Protein AF-A0A939VAI3-F1 (afdb_monomer_lite)

Sequence (296 aa):
MVKAGSWGEDAAQLHRFWGWKRIKLEWGVPFSVLAGDCFLTEDRTYGTVKVEGSTNHPEWMCDDGEMSWNLKINKITAFNVGFGADELFRHAEAFEMFWHAEGMKSEYEGEVIWNGRKYLVRPEDCNGYADKNWGKNFTSPWVWLSSCNLTSELTGKRLTDSVFDIGGGRPKVGPVALPRKLLSAFWYEGKPYEFNFSKAWTRVHTEFDCRETEDQIVWHVEQRSNSGKMITDVTCQKKDMLLVNYESPDGARRHRRLWNGGNGVGTVQLYDRRGALVDRIHAENIGCEYGEYVDQ

Structure (mmCIF, N/CA/C/O backbone):
data_AF-A0A939VAI3-F1
#
_entry.id   AF-A0A939VAI3-F1
#
loop_
_atom_site.group_PDB
_atom_site.id
_atom_site.type_symbol
_atom_site.label_atom_id
_atom_site.label_alt_id
_atom_site.label_comp_id
_atom_site.label_asym_id
_atom_site.label_entity_id
_atom_site.label_seq_id
_atom_site.pdbx_PDB_ins_code
_atom_site.Cartn_x
_atom_site.Cartn_y
_atom_site.Cartn_z
_atom_site.occupancy
_atom_site.B_iso_or_equiv
_atom_site.auth_seq_id
_atom_site.auth_comp_id
_atom_site.auth_asym_id
_atom_site.auth_atom_id
_atom_site.pdbx_PDB_model_num
ATOM 1 N N . MET A 1 1 ? -9.015 -3.521 17.447 1.00 90.06 1 MET A N 1
ATOM 2 C CA . MET A 1 1 ? -9.428 -2.215 16.895 1.00 90.06 1 MET A CA 1
ATOM 3 C C . MET A 1 1 ? -9.800 -2.444 15.445 1.00 90.06 1 MET A C 1
ATOM 5 O O . MET A 1 1 ? -9.071 -3.172 14.785 1.00 90.06 1 MET A O 1
ATOM 9 N N . VAL A 1 2 ? -10.911 -1.883 14.974 1.00 94.75 2 VAL A N 1
ATOM 10 C CA . VAL A 1 2 ? -11.184 -1.767 13.532 1.00 94.75 2 VAL A CA 1
ATOM 11 C C . VAL A 1 2 ? -10.900 -0.328 13.154 1.00 94.75 2 VAL A C 1
ATOM 13 O O . VAL A 1 2 ? -11.372 0.585 13.834 1.00 94.75 2 VAL A O 1
ATOM 16 N N . LYS A 1 3 ? -10.096 -0.161 12.110 1.00 94.62 3 LYS A N 1
ATOM 17 C CA . LYS A 1 3 ? -9.701 1.122 11.551 1.00 94.62 3 LYS A CA 1
ATOM 18 C C . LYS A 1 3 ? -10.269 1.220 10.146 1.00 94.62 3 LYS A C 1
ATOM 20 O O . LYS A 1 3 ? -10.145 0.272 9.377 1.00 94.62 3 LYS A O 1
ATOM 25 N N . ALA A 1 4 ? -10.921 2.332 9.859 1.00 96.38 4 ALA A N 1
ATOM 26 C CA . ALA A 1 4 ? -11.589 2.600 8.595 1.00 96.38 4 ALA A CA 1
ATOM 27 C C . ALA A 1 4 ? -11.435 4.090 8.270 1.00 96.38 4 ALA A C 1
ATOM 29 O O . ALA A 1 4 ? -11.174 4.882 9.174 1.00 96.38 4 ALA A O 1
ATOM 30 N N . GLY A 1 5 ? -11.566 4.483 7.009 1.00 95.81 5 GLY A N 1
ATOM 31 C CA . GLY A 1 5 ? -11.356 5.873 6.627 1.00 95.81 5 GLY A CA 1
ATOM 32 C C . GLY A 1 5 ? -11.106 6.066 5.143 1.00 95.81 5 GLY A C 1
ATOM 33 O O . GLY A 1 5 ? -11.234 5.132 4.348 1.00 95.81 5 GLY A O 1
ATOM 34 N N . SER A 1 6 ? -10.715 7.286 4.801 1.00 95.50 6 SER A N 1
ATOM 35 C CA . SER A 1 6 ? -10.352 7.701 3.450 1.00 95.50 6 SER A CA 1
ATOM 36 C C . SER A 1 6 ? -9.072 8.537 3.456 1.00 95.50 6 SER A C 1
ATOM 38 O O . SER A 1 6 ? -8.708 9.154 4.458 1.00 95.50 6 SER A O 1
ATOM 40 N N . TRP A 1 7 ? -8.411 8.564 2.300 1.00 95.56 7 TRP A N 1
ATOM 41 C CA . TRP A 1 7 ? -7.424 9.578 1.930 1.00 95.56 7 TRP A CA 1
ATOM 42 C C . TRP A 1 7 ? -8.076 10.639 1.032 1.00 95.56 7 TRP A C 1
ATOM 44 O O . TRP A 1 7 ? -9.181 10.424 0.534 1.00 95.56 7 TRP A O 1
ATOM 54 N N . GLY A 1 8 ? -7.370 11.740 0.764 1.00 93.81 8 GLY A N 1
ATOM 55 C CA . GLY A 1 8 ? -7.875 12.871 -0.023 1.00 93.81 8 GLY A CA 1
ATOM 56 C C . GLY A 1 8 ? -8.160 14.117 0.818 1.00 93.81 8 GLY A C 1
ATOM 57 O O . GLY A 1 8 ? -7.877 14.155 2.010 1.00 93.81 8 GLY A O 1
ATOM 58 N N . GLU A 1 9 ? -8.729 15.148 0.194 1.00 91.50 9 GLU A N 1
ATOM 59 C CA . GLU A 1 9 ? -9.027 16.420 0.874 1.00 91.50 9 GLU A CA 1
ATOM 60 C C . GLU A 1 9 ? -10.109 16.284 1.966 1.00 91.50 9 GLU A C 1
ATOM 62 O O . GLU A 1 9 ? -10.160 17.094 2.888 1.00 91.50 9 GLU A O 1
ATOM 67 N N . ASP A 1 10 ? -10.955 15.250 1.884 1.00 90.44 10 ASP A N 1
ATOM 68 C CA . ASP A 1 10 ? -11.939 14.860 2.901 1.00 90.44 10 ASP A CA 1
ATOM 69 C C . ASP A 1 10 ? -11.486 13.642 3.727 1.00 90.44 10 ASP A C 1
ATOM 71 O O . ASP A 1 10 ? -12.317 12.895 4.251 1.00 90.44 10 ASP A O 1
ATOM 75 N N . ALA A 1 11 ? -10.170 13.422 3.816 1.00 94.31 11 ALA A N 1
ATOM 76 C CA . ALA A 1 11 ? -9.583 12.337 4.585 1.00 94.31 11 ALA A CA 1
ATOM 77 C C . ALA A 1 11 ? -10.025 12.364 6.051 1.00 94.31 11 ALA A C 1
ATOM 79 O O . ALA A 1 11 ? -10.043 13.408 6.703 1.00 94.31 11 ALA A O 1
ATOM 80 N N . ALA A 1 12 ? -10.303 11.180 6.585 1.00 95.88 12 ALA A N 1
ATOM 81 C CA . ALA A 1 12 ? -10.518 10.980 8.007 1.00 95.88 12 ALA A CA 1
ATOM 82 C C . ALA A 1 12 ? -10.135 9.558 8.406 1.00 95.88 12 ALA A C 1
ATOM 84 O O . ALA A 1 12 ? -10.290 8.600 7.645 1.00 95.88 12 ALA A O 1
ATOM 85 N N . GLN A 1 13 ? -9.654 9.429 9.635 1.00 96.31 13 GLN A N 1
ATOM 86 C CA . GLN A 1 13 ? -9.309 8.170 10.265 1.00 96.31 13 GLN A CA 1
ATOM 87 C C . GLN A 1 13 ? -10.317 7.847 11.367 1.00 96.31 13 GLN A C 1
ATOM 89 O O . GLN A 1 13 ? -10.370 8.524 12.387 1.00 96.31 13 GLN A O 1
ATOM 94 N N . LEU A 1 14 ? -11.060 6.755 11.222 1.00 97.31 14 LEU A N 1
ATOM 95 C CA . LEU A 1 14 ? -12.062 6.316 12.189 1.00 97.31 14 LEU A CA 1
ATOM 96 C C . LEU A 1 14 ? -11.597 5.047 12.911 1.00 97.31 14 LEU A C 1
ATOM 98 O O . LEU A 1 14 ? -11.142 4.092 12.273 1.00 97.31 14 LEU A O 1
ATOM 102 N N . HIS A 1 15 ? -11.772 4.987 14.232 1.00 95.81 15 HIS A N 1
ATOM 103 C CA . HIS A 1 15 ? -11.546 3.774 15.020 1.00 95.81 15 HIS A CA 1
ATOM 104 C C . HIS A 1 15 ? -12.789 3.352 15.779 1.00 95.81 15 HIS A C 1
ATOM 106 O O . HIS A 1 15 ? -13.513 4.150 16.371 1.00 95.81 15 HIS A O 1
ATOM 112 N N . ARG A 1 16 ? -12.953 2.035 15.867 1.00 94.31 16 ARG A N 1
ATOM 113 C CA . ARG A 1 16 ? -13.854 1.401 16.821 1.00 94.31 16 ARG A CA 1
ATOM 114 C C . ARG A 1 16 ? -13.084 0.358 17.620 1.00 94.31 16 ARG A C 1
ATOM 116 O O . ARG A 1 16 ? -12.314 -0.448 17.082 1.00 94.31 16 ARG A O 1
ATOM 123 N N . PHE A 1 17 ? -13.257 0.400 18.934 1.00 92.12 17 PHE A N 1
ATOM 124 C CA . PHE A 1 17 ? -12.530 -0.448 19.871 1.00 92.12 17 PHE A CA 1
ATOM 125 C C . PHE A 1 17 ? -13.449 -1.526 20.445 1.00 92.12 17 PHE A C 1
ATOM 127 O O . PHE A 1 17 ? -14.592 -1.272 20.822 1.00 92.12 17 PHE A O 1
ATOM 134 N N . TRP A 1 18 ? -12.923 -2.744 20.548 1.00 93.00 18 TRP A N 1
ATOM 135 C CA . TRP A 1 18 ? -13.573 -3.860 21.224 1.00 93.00 18 TRP A CA 1
ATOM 136 C C . TRP A 1 18 ? -12.565 -4.506 22.159 1.00 93.00 18 TRP A C 1
ATOM 138 O O . TRP A 1 18 ? -11.424 -4.755 21.772 1.00 93.00 18 TRP A O 1
ATOM 148 N N . GLY A 1 19 ? -13.002 -4.810 23.380 1.00 92.62 19 GLY A N 1
ATOM 149 C CA . GLY A 1 19 ? -12.223 -5.655 24.275 1.00 92.62 19 GLY A CA 1
ATOM 150 C C . GLY A 1 19 ? -12.086 -7.064 23.699 1.00 92.62 19 GLY A C 1
ATOM 151 O O . GLY A 1 19 ? -13.033 -7.583 23.107 1.00 92.62 19 GLY A O 1
ATOM 152 N N . TRP A 1 20 ? -10.936 -7.701 23.925 1.00 91.50 20 TRP A N 1
ATOM 153 C CA . TRP A 1 20 ? -10.581 -9.007 23.353 1.00 91.50 20 TRP A CA 1
ATOM 154 C C . TRP A 1 20 ? -11.662 -10.085 23.524 1.00 91.50 20 TRP A C 1
ATOM 156 O O . TRP A 1 20 ? -11.972 -10.809 22.587 1.00 91.50 20 TRP A O 1
ATOM 166 N N . LYS A 1 21 ? -12.333 -10.124 24.684 1.00 93.69 21 LYS A N 1
ATOM 167 C CA . LYS A 1 21 ? -13.422 -11.081 24.974 1.00 93.69 21 LYS A CA 1
ATOM 168 C C . LYS A 1 21 ? -14.652 -10.946 24.059 1.00 93.69 21 LYS A C 1
ATOM 170 O O . LYS A 1 21 ? -15.523 -11.808 24.097 1.00 93.69 21 LYS A O 1
ATOM 175 N N . ARG A 1 22 ? -14.767 -9.856 23.291 1.00 94.25 22 ARG A N 1
ATOM 176 C CA . ARG A 1 22 ? -15.863 -9.593 22.340 1.00 94.25 22 ARG A CA 1
ATOM 177 C C . ARG A 1 22 ? -15.478 -9.895 20.889 1.00 94.25 22 ARG A C 1
ATOM 179 O O . ARG A 1 22 ? -16.315 -9.709 20.009 1.00 94.25 22 ARG A O 1
ATOM 186 N N . ILE A 1 23 ? -14.238 -10.309 20.646 1.00 95.69 23 ILE A N 1
ATOM 187 C CA . ILE A 1 23 ? -13.721 -10.633 19.318 1.00 95.69 23 ILE A CA 1
ATOM 188 C C . ILE A 1 23 ? -13.795 -12.150 19.141 1.00 95.69 23 ILE A C 1
ATOM 190 O O . ILE A 1 23 ? -13.394 -12.899 20.032 1.00 95.69 23 ILE A O 1
ATOM 194 N N . LYS A 1 24 ? -14.317 -12.605 18.001 1.00 95.88 24 LYS A N 1
ATOM 195 C CA . LYS A 1 24 ? -14.244 -14.011 17.587 1.00 95.88 24 LYS A CA 1
ATOM 196 C C . LYS A 1 24 ? -13.161 -14.144 16.528 1.00 95.88 24 LYS A C 1
ATOM 198 O O . LYS A 1 24 ? -13.128 -13.344 15.595 1.00 95.88 24 LYS A O 1
ATOM 203 N N . LEU A 1 25 ? -12.288 -15.127 16.699 1.00 94.75 25 LEU A N 1
ATOM 204 C CA . LEU A 1 25 ? -11.181 -15.410 15.795 1.00 94.75 25 LEU A CA 1
ATOM 205 C C . LEU A 1 25 ? -11.211 -16.881 15.421 1.00 94.75 25 LEU A C 1
ATOM 207 O O . LEU A 1 25 ? -11.146 -17.736 16.303 1.00 94.75 25 LEU A O 1
ATOM 211 N N . GLU A 1 26 ? -11.256 -17.143 14.123 1.00 93.56 26 GLU A N 1
ATOM 212 C CA . GLU A 1 26 ? -11.023 -18.463 13.555 1.00 93.56 26 GLU A CA 1
ATOM 213 C C . GLU A 1 26 ? -9.616 -18.462 12.959 1.00 93.56 26 GLU A C 1
ATOM 215 O O . GLU A 1 26 ? -9.351 -17.815 11.947 1.00 93.56 26 GLU A O 1
ATOM 220 N N . TRP A 1 27 ? -8.697 -19.164 13.620 1.00 85.56 27 TRP A N 1
ATOM 221 C CA . TRP A 1 27 ? -7.274 -19.209 13.259 1.00 85.56 27 TRP A CA 1
ATOM 222 C C . TRP A 1 27 ? -6.960 -20.128 12.071 1.00 85.56 27 TRP A C 1
ATOM 224 O O . TRP A 1 27 ? -5.806 -20.221 11.660 1.00 85.56 27 TRP A O 1
ATOM 234 N N . GLY A 1 28 ? -7.962 -20.859 11.576 1.00 85.94 28 GLY A N 1
ATOM 235 C CA . GLY A 1 28 ? -7.809 -21.815 10.485 1.00 85.94 28 GLY A CA 1
ATOM 236 C C . GLY A 1 28 ? -7.572 -21.152 9.130 1.00 85.94 28 GLY A C 1
ATOM 237 O O . GLY A 1 28 ? -7.378 -19.946 9.023 1.00 85.94 28 GLY A O 1
ATOM 238 N N . VAL A 1 29 ? -7.603 -21.973 8.081 1.00 82.06 29 VAL A N 1
ATOM 239 C CA . VAL A 1 29 ? -7.641 -21.508 6.692 1.00 82.06 29 VAL A CA 1
ATOM 240 C C . VAL A 1 29 ? -9.019 -21.874 6.128 1.00 82.06 29 VAL A C 1
ATOM 242 O O . VAL A 1 29 ? -9.330 -23.067 6.070 1.00 82.06 29 VAL A O 1
ATOM 245 N N . PRO A 1 30 ? -9.852 -20.895 5.735 1.00 86.06 30 PRO A N 1
ATOM 246 C CA . PRO A 1 30 ? -9.588 -19.453 5.761 1.00 86.06 30 PRO A CA 1
ATOM 247 C C . PRO A 1 30 ? -9.574 -18.873 7.185 1.00 86.06 30 PRO A C 1
ATOM 249 O O . PRO A 1 30 ? -10.330 -19.319 8.052 1.00 86.06 30 PRO A O 1
ATOM 252 N N . PHE A 1 31 ? -8.725 -17.865 7.410 1.00 91.19 31 PHE A N 1
ATOM 253 C CA . PHE A 1 31 ? -8.749 -17.089 8.649 1.00 91.19 31 PHE A CA 1
ATOM 254 C C . PHE A 1 31 ? -9.999 -16.216 8.656 1.00 91.19 31 PHE A C 1
ATOM 256 O O . PHE A 1 31 ? -10.388 -15.684 7.616 1.00 91.19 31 PHE A O 1
ATOM 263 N N . SER A 1 32 ? -10.601 -16.012 9.827 1.00 95.25 32 SER A N 1
ATOM 264 C CA . SER A 1 32 ? -11.599 -14.956 9.970 1.00 95.25 32 SER A CA 1
ATOM 265 C C . SER A 1 32 ? -11.561 -14.270 11.329 1.00 95.25 32 SER A C 1
ATOM 267 O O . SER A 1 32 ? -11.209 -14.857 12.355 1.00 95.25 32 SER A O 1
ATOM 269 N N . VAL A 1 33 ? -11.959 -13.001 11.327 1.00 96.12 33 VAL A N 1
ATOM 270 C CA . VAL A 1 33 ? -12.132 -12.175 12.517 1.00 96.12 33 VAL A CA 1
ATOM 271 C C . VAL A 1 33 ? -13.490 -11.496 12.486 1.00 96.12 33 VAL A C 1
ATOM 273 O O . VAL A 1 33 ? -13.891 -10.913 11.482 1.00 96.12 33 VAL A O 1
ATOM 276 N N . LEU A 1 34 ? -14.189 -11.544 13.618 1.00 97.19 34 LEU A N 1
ATOM 277 C CA . LEU A 1 34 ? -15.418 -10.798 13.858 1.00 97.19 34 LEU A CA 1
ATOM 278 C C . LEU A 1 34 ? -15.254 -9.939 15.113 1.00 97.19 34 LEU A C 1
ATOM 280 O O . LEU A 1 34 ? -15.114 -10.458 16.224 1.00 97.19 34 LEU A O 1
ATOM 284 N N . ALA A 1 35 ? -15.322 -8.623 14.944 1.00 96.75 35 ALA A N 1
ATOM 285 C CA . ALA A 1 35 ? -15.350 -7.639 16.016 1.00 96.75 35 ALA A CA 1
ATOM 286 C C . ALA A 1 35 ? -16.698 -6.906 15.984 1.00 96.75 35 ALA A C 1
ATOM 288 O O . ALA A 1 35 ? -16.897 -5.962 15.224 1.00 96.75 35 ALA A O 1
ATOM 289 N N . GLY A 1 36 ? -17.653 -7.365 16.799 1.00 94.25 36 GLY A N 1
ATOM 290 C CA . GLY A 1 36 ? -19.027 -6.861 16.749 1.00 94.25 36 GLY A CA 1
ATOM 291 C C . GLY A 1 36 ? -19.712 -7.201 15.423 1.00 94.25 36 GLY A C 1
ATOM 292 O O . GLY A 1 36 ? -19.997 -8.364 15.161 1.00 94.25 36 GLY A O 1
ATOM 293 N N . ASP A 1 37 ? -19.989 -6.174 14.629 1.00 94.88 37 ASP A N 1
ATOM 294 C CA . ASP A 1 37 ? -20.589 -6.221 13.288 1.00 94.88 37 ASP A CA 1
ATOM 295 C C . ASP A 1 37 ? -19.548 -6.100 12.158 1.00 94.88 37 ASP A C 1
ATOM 297 O O . ASP A 1 37 ? -19.909 -6.175 10.986 1.00 94.88 37 ASP A O 1
ATOM 301 N N . CYS A 1 38 ? -18.267 -5.930 12.495 1.00 98.12 38 CYS A N 1
ATOM 302 C CA . CYS A 1 38 ? -17.175 -5.849 11.534 1.00 98.12 38 CYS A CA 1
ATOM 303 C C . CYS A 1 38 ? -16.533 -7.225 11.354 1.00 98.12 38 CYS A C 1
ATOM 305 O O . CYS A 1 38 ? -16.066 -7.827 12.324 1.00 98.12 38 CYS A O 1
ATOM 307 N N . PHE A 1 39 ? -16.495 -7.709 10.119 1.00 98.00 39 PHE A N 1
ATOM 308 C CA . PHE A 1 39 ? -16.012 -9.026 9.734 1.00 98.00 39 PHE A CA 1
ATOM 309 C C . PHE A 1 39 ? -14.942 -8.921 8.652 1.00 98.00 39 PHE A C 1
ATOM 311 O O . PHE A 1 39 ? -15.079 -8.134 7.717 1.00 98.00 39 PHE A O 1
ATOM 318 N N . LEU A 1 40 ? -13.915 -9.759 8.754 1.00 97.12 40 LEU A N 1
ATOM 319 C CA . LEU A 1 40 ? -12.890 -9.945 7.733 1.00 97.12 40 LEU A CA 1
ATOM 320 C C . LEU A 1 40 ? -12.542 -11.432 7.633 1.00 97.12 40 LEU A C 1
ATOM 322 O O . LEU A 1 40 ? -12.359 -12.104 8.646 1.00 97.12 40 LEU A O 1
ATOM 326 N N . THR A 1 41 ? -12.421 -11.915 6.407 1.00 96.00 41 THR A N 1
ATOM 327 C CA . THR A 1 41 ? -11.893 -13.228 6.023 1.00 96.00 41 THR A CA 1
ATOM 328 C C . THR A 1 41 ? -11.025 -13.047 4.775 1.00 96.00 41 THR A C 1
ATOM 330 O O . THR A 1 41 ? -10.850 -11.932 4.284 1.00 96.00 41 THR A O 1
ATOM 333 N N . GLU A 1 42 ? -10.484 -14.135 4.245 1.00 93.06 42 GLU A N 1
ATOM 334 C CA . GLU A 1 42 ? -9.629 -14.132 3.057 1.00 93.06 42 GLU A CA 1
ATOM 335 C C . GLU A 1 42 ? -10.296 -13.556 1.794 1.00 93.06 42 GLU A C 1
ATOM 337 O O . GLU A 1 42 ? -9.610 -12.961 0.966 1.00 93.06 42 GLU A O 1
ATOM 342 N N . ASP A 1 43 ? -11.616 -13.704 1.663 1.00 96.00 43 ASP A N 1
ATOM 343 C CA . ASP A 1 43 ? -12.394 -13.391 0.457 1.00 96.00 43 ASP A CA 1
ATOM 344 C C . ASP A 1 43 ? -13.521 -12.364 0.682 1.00 96.00 43 ASP A C 1
ATOM 346 O O . ASP A 1 43 ? -14.296 -12.060 -0.231 1.00 96.00 43 ASP A O 1
ATOM 350 N N . ARG A 1 44 ? -13.647 -11.806 1.893 1.00 97.56 44 ARG A N 1
ATOM 351 C CA . ARG A 1 44 ? -14.732 -10.878 2.230 1.00 97.56 44 ARG A CA 1
ATOM 352 C C . ARG A 1 44 ? -14.400 -9.973 3.408 1.00 97.56 44 ARG A C 1
ATOM 354 O O . ARG A 1 44 ? -13.821 -10.405 4.401 1.00 97.56 44 ARG A O 1
ATOM 361 N N . THR A 1 45 ? -14.871 -8.733 3.339 1.00 98.25 45 THR A N 1
ATOM 362 C CA . THR A 1 45 ? -14.863 -7.789 4.457 1.00 98.25 45 THR A CA 1
ATOM 363 C C . THR A 1 45 ? -16.150 -6.977 4.490 1.00 98.25 45 THR A C 1
ATOM 365 O O . THR A 1 45 ? -16.651 -6.537 3.456 1.00 98.25 45 THR A O 1
ATOM 368 N N . TYR A 1 46 ? -16.720 -6.785 5.674 1.00 98.69 46 TYR A N 1
ATOM 369 C CA . TYR A 1 46 ? -17.845 -5.878 5.872 1.00 98.69 46 TYR A CA 1
ATOM 370 C C . TYR A 1 46 ? -17.803 -5.271 7.266 1.00 98.69 46 TYR A C 1
ATOM 372 O O . TYR A 1 46 ? -17.220 -5.841 8.186 1.00 98.69 46 TYR A O 1
ATOM 380 N N . GLY A 1 47 ? -18.443 -4.126 7.447 1.00 98.31 47 GLY A N 1
ATOM 381 C CA . GLY A 1 47 ? -18.501 -3.499 8.755 1.00 98.31 47 GLY A CA 1
ATOM 382 C C . GLY A 1 47 ? -19.068 -2.100 8.719 1.00 98.31 47 GLY A C 1
ATOM 383 O O . GLY A 1 47 ? -19.454 -1.574 7.673 1.00 98.31 47 GLY A O 1
ATOM 384 N N . THR A 1 48 ? -19.156 -1.504 9.901 1.00 97.94 48 THR A N 1
ATOM 385 C CA . THR A 1 48 ? -19.549 -0.109 10.063 1.00 97.94 48 THR A CA 1
ATOM 386 C C . THR A 1 48 ? -18.789 0.508 11.226 1.00 97.94 48 THR A C 1
ATOM 388 O O . THR A 1 48 ? -18.708 -0.051 12.327 1.00 97.94 48 THR A O 1
ATOM 391 N N . VAL A 1 49 ? -18.235 1.687 10.978 1.00 98.00 49 VAL A N 1
ATOM 392 C CA . VAL A 1 49 ? -17.580 2.524 11.975 1.00 98.00 49 VAL A CA 1
ATOM 393 C C . VAL A 1 49 ? -18.219 3.899 11.903 1.00 98.00 49 VAL A C 1
ATOM 395 O O . VAL A 1 49 ? -18.257 4.512 10.843 1.00 98.00 49 VAL A O 1
ATOM 398 N N . LYS A 1 50 ? -18.715 4.367 13.045 1.00 97.31 50 LYS A N 1
ATOM 399 C CA . LYS A 1 50 ? -19.273 5.702 13.214 1.00 97.31 50 LYS A CA 1
ATOM 400 C C . LYS A 1 50 ? -18.651 6.337 14.450 1.00 97.31 50 LYS A C 1
ATOM 402 O O . LYS A 1 50 ? -18.635 5.705 15.509 1.00 97.31 50 LYS A O 1
ATOM 407 N N . VAL A 1 51 ? -18.144 7.553 14.297 1.00 97.56 51 VAL A N 1
ATOM 408 C CA . VAL A 1 51 ? -17.490 8.336 15.347 1.00 97.56 51 VAL A CA 1
ATOM 409 C C . VAL A 1 51 ? -18.090 9.740 15.347 1.00 97.56 51 VAL A C 1
ATOM 411 O O . VAL A 1 51 ? -18.238 10.352 14.292 1.00 97.56 51 VAL A O 1
ATOM 414 N N . GLU A 1 52 ? -18.459 10.221 16.532 1.00 96.31 52 GLU A N 1
ATOM 415 C CA . GLU A 1 52 ? -18.939 11.584 16.773 1.00 96.31 52 GLU A CA 1
ATOM 416 C C . GLU A 1 52 ? -18.293 12.112 18.065 1.00 96.31 52 GLU A C 1
ATOM 418 O O . GLU A 1 52 ? -18.189 11.377 19.053 1.00 96.31 52 GLU A O 1
ATOM 423 N N . GLY A 1 53 ? -17.892 13.385 18.085 1.00 95.75 53 GLY A N 1
ATOM 424 C CA . GLY A 1 53 ? -17.320 14.030 19.266 1.00 95.75 53 GLY A CA 1
ATOM 425 C C . GLY A 1 53 ? -15.853 13.684 19.544 1.00 95.75 53 GLY A C 1
ATOM 426 O O . GLY A 1 53 ? -15.405 13.886 20.675 1.00 95.75 53 GLY A O 1
ATOM 427 N N . SER A 1 54 ? -15.092 13.208 18.551 1.00 94.94 54 SER A N 1
ATOM 428 C CA . SER A 1 54 ? -13.679 12.823 18.698 1.00 94.94 54 SER A CA 1
ATOM 429 C C . SER A 1 54 ? -12.789 13.966 19.196 1.00 94.94 54 SER A C 1
ATOM 431 O O . SER A 1 54 ? -11.799 13.736 19.889 1.00 94.94 54 SER A O 1
ATOM 433 N N . THR A 1 55 ? -13.181 15.215 18.933 1.00 93.75 55 THR A N 1
ATOM 434 C CA . THR A 1 55 ? -12.500 16.423 19.428 1.00 93.75 55 THR A CA 1
ATOM 435 C C . THR A 1 55 ? -12.432 16.508 20.957 1.00 93.75 55 THR A C 1
ATOM 437 O O . THR A 1 55 ? -11.479 17.078 21.488 1.00 93.75 55 THR A O 1
ATOM 440 N N . ASN A 1 56 ? -13.390 15.908 21.674 1.00 95.94 56 ASN A N 1
ATOM 441 C CA . ASN A 1 56 ? -13.386 15.821 23.140 1.00 95.94 56 ASN A CA 1
ATOM 442 C C . ASN A 1 56 ? -12.658 14.573 23.667 1.00 95.94 56 ASN A C 1
ATOM 444 O O . ASN A 1 56 ? -12.509 14.424 24.879 1.00 95.94 56 ASN A O 1
ATOM 448 N N . HIS A 1 57 ? -12.214 13.692 22.768 1.00 93.94 57 HIS A N 1
ATOM 449 C CA . HIS A 1 57 ? -11.646 12.383 23.071 1.00 93.94 57 HIS A CA 1
ATOM 450 C C . HIS A 1 57 ? -10.354 12.125 22.272 1.00 93.94 57 HIS A C 1
ATOM 452 O O . HIS A 1 57 ? -10.295 11.212 21.440 1.00 93.94 57 HIS A O 1
ATOM 458 N N . PRO A 1 58 ? -9.287 12.918 22.500 1.00 88.75 58 PRO A N 1
ATOM 459 C CA . PRO A 1 58 ? -8.020 12.767 21.781 1.00 88.75 58 PRO A CA 1
ATOM 460 C C . PRO A 1 58 ? -7.382 11.377 21.950 1.00 88.75 58 PRO A C 1
ATOM 462 O O . PRO A 1 58 ? -6.620 10.937 21.086 1.00 88.75 58 PRO A O 1
ATOM 465 N N . GLU A 1 59 ? -7.703 10.661 23.029 1.00 89.56 59 GLU A N 1
ATOM 466 C CA . GLU A 1 59 ? -7.287 9.281 23.284 1.00 89.56 59 GLU A CA 1
ATOM 467 C C . GLU A 1 59 ? -7.855 8.269 22.280 1.00 89.56 59 GLU A C 1
ATOM 469 O O . GLU A 1 59 ? -7.298 7.185 22.129 1.00 89.56 59 GLU A O 1
ATOM 474 N N . TRP A 1 60 ? -8.930 8.601 21.554 1.00 91.81 60 TRP A N 1
ATOM 475 C CA . TRP A 1 60 ? -9.459 7.726 20.503 1.00 91.81 60 TRP A CA 1
ATOM 476 C C . TRP A 1 60 ? -8.580 7.731 19.256 1.00 91.81 60 TRP A C 1
ATOM 478 O O . TRP A 1 60 ? -8.622 6.771 18.484 1.00 91.81 60 TRP A O 1
ATOM 488 N N . MET A 1 61 ? -7.768 8.779 19.062 1.00 91.94 61 MET A N 1
ATOM 489 C CA . MET A 1 61 ? -6.902 8.947 17.893 1.00 91.94 61 MET A CA 1
ATOM 490 C C . MET A 1 61 ? -7.669 8.867 16.559 1.00 91.94 61 MET A C 1
ATOM 492 O O . MET A 1 61 ? -7.202 8.230 15.611 1.00 91.94 61 MET A O 1
ATOM 496 N N . CYS A 1 62 ? -8.859 9.467 16.516 1.00 94.31 62 CYS A N 1
ATOM 497 C CA . CYS A 1 62 ? -9.775 9.441 15.376 1.00 94.31 62 CYS A CA 1
ATOM 498 C C . CYS A 1 62 ? -10.253 10.834 14.996 1.00 94.31 62 CYS A C 1
ATOM 500 O O . CYS A 1 62 ? -10.268 11.747 15.822 1.00 94.31 62 CYS A O 1
ATOM 502 N N . ASP A 1 63 ? -10.798 10.909 13.796 1.00 96.12 63 ASP A N 1
ATOM 503 C CA . ASP A 1 63 ? -11.671 11.970 13.330 1.00 96.12 63 ASP A CA 1
ATOM 504 C C . ASP A 1 63 ? -13.145 11.555 13.484 1.00 96.12 63 ASP A C 1
ATOM 506 O O . ASP A 1 63 ? -13.461 10.383 13.721 1.00 96.12 63 ASP A O 1
ATOM 510 N N . ASP A 1 64 ? -14.046 12.527 13.360 1.00 96.88 64 ASP A N 1
ATOM 511 C CA . ASP A 1 64 ? -15.484 12.275 13.274 1.00 96.88 64 ASP A CA 1
ATOM 512 C C . ASP A 1 64 ? -15.865 11.834 11.856 1.00 96.88 64 ASP A C 1
ATOM 514 O O . ASP A 1 64 ? -15.291 12.291 10.866 1.00 96.88 64 ASP A O 1
ATOM 518 N N . GLY A 1 65 ? -16.861 10.956 11.747 1.00 97.56 65 GLY A N 1
ATOM 519 C CA . GLY A 1 65 ? -17.345 10.471 10.459 1.00 97.56 65 GLY A CA 1
ATOM 520 C C . GLY A 1 65 ? -18.022 9.111 10.534 1.00 97.56 65 GLY A C 1
ATOM 521 O O . GLY A 1 65 ? -18.128 8.482 11.591 1.00 97.56 65 GLY A O 1
ATOM 522 N N . GLU A 1 66 ? -18.485 8.643 9.380 1.00 98.00 66 GLU A N 1
ATOM 523 C CA . GLU A 1 66 ? -19.140 7.351 9.242 1.00 98.00 66 GLU A CA 1
ATOM 524 C C . GLU A 1 66 ? -18.699 6.636 7.967 1.00 98.00 66 GLU A C 1
ATOM 526 O O . GLU A 1 66 ? -18.767 7.178 6.862 1.00 98.00 66 GLU A O 1
ATOM 531 N N . MET A 1 67 ? -18.304 5.375 8.126 1.00 98.38 67 MET A N 1
ATOM 532 C CA . MET A 1 67 ? -18.020 4.464 7.029 1.00 98.38 67 MET A CA 1
ATOM 533 C C . MET A 1 67 ? -18.754 3.148 7.242 1.00 98.38 67 MET A C 1
ATOM 535 O O . MET A 1 67 ? -18.634 2.528 8.299 1.00 98.38 67 MET A O 1
ATOM 539 N N . SER A 1 68 ? -19.443 2.671 6.212 1.00 98.50 68 SER A N 1
ATOM 540 C CA . SER A 1 68 ? -19.871 1.276 6.118 1.00 98.50 68 SER A CA 1
ATOM 541 C C . SER A 1 68 ? -19.385 0.668 4.812 1.00 98.50 68 SER A C 1
ATOM 543 O O . SER A 1 68 ? -19.223 1.364 3.811 1.00 98.50 68 SER A O 1
ATOM 545 N N . TRP A 1 69 ? -19.099 -0.626 4.824 1.00 98.69 69 TRP A N 1
ATOM 546 C CA . TRP A 1 69 ? -18.632 -1.334 3.640 1.00 98.69 69 TRP A CA 1
ATOM 547 C C . TRP A 1 69 ? -19.123 -2.774 3.639 1.00 98.69 69 TRP A C 1
ATOM 549 O O . TRP A 1 69 ? -19.377 -3.370 4.689 1.00 98.69 69 TRP A O 1
ATOM 559 N N . ASN A 1 70 ? -19.231 -3.337 2.444 1.00 98.75 70 ASN A N 1
ATOM 560 C CA . ASN A 1 70 ? -19.454 -4.756 2.213 1.00 98.75 70 ASN A CA 1
ATOM 561 C C . ASN A 1 70 ? -18.812 -5.107 0.875 1.00 98.75 70 ASN A C 1
ATOM 563 O O . ASN A 1 70 ? -19.343 -4.769 -0.183 1.00 98.75 70 ASN A O 1
ATOM 567 N N . LEU A 1 71 ? -17.647 -5.740 0.947 1.00 98.75 71 LEU A N 1
ATOM 568 C CA . LEU A 1 71 ? -16.781 -6.013 -0.186 1.00 98.75 71 LEU A CA 1
ATOM 569 C C . LEU A 1 71 ? -16.423 -7.496 -0.223 1.00 98.75 71 LEU A C 1
ATOM 571 O O . LEU A 1 71 ? -16.049 -8.088 0.793 1.00 98.75 71 LEU A O 1
ATOM 575 N N . LYS A 1 72 ? -16.506 -8.089 -1.410 1.00 98.62 72 LYS A N 1
ATOM 576 C CA . LYS A 1 72 ? -15.782 -9.317 -1.738 1.00 98.62 72 LYS A CA 1
ATOM 577 C C . LYS A 1 72 ? -14.336 -8.964 -2.068 1.00 98.62 72 LYS A C 1
ATOM 579 O O . LYS A 1 72 ? -14.076 -7.864 -2.551 1.00 98.62 72 LYS A O 1
ATOM 584 N N . ILE A 1 73 ? -13.433 -9.902 -1.820 1.00 98.12 73 ILE A N 1
ATOM 585 C CA . ILE A 1 73 ? -11.996 -9.765 -2.050 1.00 98.12 73 ILE A CA 1
ATOM 586 C C . ILE A 1 73 ? -11.554 -10.915 -2.949 1.00 98.12 73 ILE A C 1
ATOM 588 O O . ILE A 1 73 ? -11.800 -12.078 -2.636 1.00 98.12 73 ILE A O 1
ATOM 592 N N . ASN A 1 74 ? -10.883 -10.597 -4.049 1.00 97.44 74 ASN A N 1
ATOM 593 C CA . ASN A 1 74 ? -10.244 -11.566 -4.926 1.00 97.44 74 ASN A CA 1
ATOM 594 C C . ASN A 1 74 ? -8.752 -11.223 -5.034 1.00 97.44 74 ASN A C 1
ATOM 596 O O . ASN A 1 74 ? -8.364 -10.279 -5.721 1.00 97.44 74 ASN A O 1
ATOM 600 N N . LYS A 1 75 ? -7.909 -11.956 -4.304 1.00 95.81 75 LYS A N 1
ATOM 601 C CA . LYS A 1 75 ? -6.455 -11.734 -4.274 1.00 95.81 75 LYS A CA 1
ATOM 602 C C . LYS A 1 75 ? -5.823 -12.350 -5.526 1.00 95.81 75 LYS A C 1
ATOM 604 O O . LYS A 1 75 ? -5.873 -13.563 -5.706 1.00 95.81 75 LYS A O 1
ATOM 609 N N . ILE A 1 76 ? -5.223 -11.519 -6.377 1.00 96.19 76 ILE A N 1
ATOM 610 C CA . ILE A 1 76 ? -4.685 -11.918 -7.689 1.00 96.19 76 ILE A CA 1
ATOM 611 C C . ILE A 1 76 ? -3.200 -12.261 -7.604 1.00 96.19 76 ILE A C 1
ATOM 613 O O . ILE A 1 76 ? -2.750 -13.277 -8.134 1.00 96.19 76 ILE A O 1
ATOM 617 N N . THR A 1 77 ? -2.423 -11.406 -6.939 1.00 95.56 77 THR A N 1
ATOM 618 C CA . THR A 1 77 ? -0.965 -11.534 -6.870 1.00 95.56 77 THR A CA 1
ATOM 619 C C . THR A 1 77 ? -0.507 -11.369 -5.432 1.00 95.56 77 THR A C 1
ATOM 621 O O . THR A 1 77 ? -0.795 -10.352 -4.803 1.00 95.56 77 THR A O 1
ATOM 624 N N . ALA A 1 78 ? 0.241 -12.353 -4.937 1.00 92.94 78 ALA A N 1
ATOM 625 C CA . ALA A 1 78 ? 0.829 -12.346 -3.605 1.00 92.94 78 ALA A CA 1
ATOM 626 C C . ALA A 1 78 ? 2.325 -12.005 -3.653 1.00 92.94 78 ALA A C 1
ATOM 628 O O . ALA A 1 78 ? 3.043 -12.432 -4.562 1.00 92.94 78 ALA A O 1
ATOM 629 N N . PHE A 1 79 ? 2.816 -11.329 -2.618 1.00 86.94 79 PHE A N 1
ATOM 630 C CA . PHE A 1 79 ? 4.233 -11.211 -2.307 1.00 86.94 79 PHE A CA 1
ATOM 631 C C . PHE A 1 79 ? 4.566 -11.962 -1.014 1.00 86.94 79 PHE A C 1
ATOM 633 O O . PHE A 1 79 ? 4.335 -11.532 0.120 1.00 86.94 79 PHE A O 1
ATOM 640 N N . ASN A 1 80 ? 5.166 -13.134 -1.211 1.00 78.38 80 ASN A N 1
ATOM 641 C CA . ASN A 1 80 ? 5.611 -13.995 -0.130 1.00 78.38 80 ASN A CA 1
ATOM 642 C C . ASN A 1 80 ? 7.027 -13.580 0.291 1.00 78.38 80 ASN A C 1
ATOM 644 O O . ASN A 1 80 ? 8.012 -13.966 -0.352 1.00 78.38 80 ASN A O 1
ATOM 648 N N . VAL A 1 81 ? 7.142 -12.856 1.410 1.00 66.94 81 VAL A N 1
ATOM 649 C CA . VAL A 1 81 ? 8.435 -12.433 1.984 1.00 66.94 81 VAL A CA 1
ATOM 650 C C . VAL A 1 81 ? 9.342 -13.615 2.383 1.00 66.94 81 VAL A C 1
ATOM 652 O O . VAL A 1 81 ? 10.528 -13.426 2.638 1.00 66.94 81 VAL A O 1
ATOM 655 N N . GLY A 1 82 ? 8.845 -14.855 2.332 1.00 60.50 82 GLY A N 1
ATOM 656 C CA . GLY A 1 82 ? 9.637 -16.082 2.448 1.00 60.50 82 GLY A CA 1
ATOM 657 C C . GLY A 1 82 ? 10.056 -16.400 3.883 1.00 60.50 82 GLY A C 1
ATOM 658 O O . GLY A 1 82 ? 9.327 -16.087 4.820 1.00 60.50 82 GLY A O 1
ATOM 659 N N . PHE A 1 83 ? 11.233 -17.023 4.049 1.00 54.78 83 PHE A N 1
ATOM 660 C CA . PHE A 1 83 ? 11.744 -17.553 5.327 1.00 54.78 83 PHE A CA 1
ATOM 661 C C . PHE A 1 83 ? 11.671 -16.574 6.508 1.00 54.78 83 PHE A C 1
ATOM 663 O O . PHE A 1 83 ? 11.517 -17.012 7.642 1.00 54.78 83 PHE A O 1
ATOM 670 N N . GLY A 1 84 ? 11.722 -15.259 6.258 1.00 54.38 84 GLY A N 1
ATOM 671 C CA . GLY A 1 84 ? 11.579 -14.238 7.298 1.00 54.38 84 GLY A CA 1
ATOM 672 C C . GLY A 1 84 ? 10.245 -14.271 8.057 1.00 54.38 84 GLY A C 1
ATOM 673 O O . GLY A 1 84 ? 10.182 -13.733 9.153 1.00 54.38 84 GLY A O 1
ATOM 674 N N . ALA A 1 85 ? 9.210 -14.927 7.522 1.00 55.66 85 ALA A N 1
ATOM 675 C CA . ALA A 1 85 ? 7.911 -15.138 8.167 1.00 55.66 85 ALA A CA 1
ATOM 676 C C . ALA A 1 85 ? 7.587 -16.626 8.420 1.00 55.66 85 ALA A C 1
ATOM 678 O O . ALA A 1 85 ? 6.450 -16.960 8.756 1.00 55.66 85 ALA A O 1
ATOM 679 N N . ASP A 1 86 ? 8.565 -17.524 8.265 1.00 61.28 86 ASP A N 1
ATOM 680 C CA . ASP A 1 86 ? 8.376 -18.962 8.476 1.00 61.28 86 ASP A CA 1
ATOM 681 C C . ASP A 1 86 ? 8.182 -19.299 9.966 1.00 61.28 86 ASP A C 1
ATOM 683 O O . ASP A 1 86 ? 8.529 -18.511 10.850 1.00 61.28 86 ASP A O 1
ATOM 687 N N . GLU A 1 87 ? 7.609 -20.464 10.265 1.00 57.94 87 GLU A N 1
ATOM 688 C CA . GLU A 1 87 ? 7.237 -20.902 11.618 1.00 57.94 87 GLU A CA 1
ATOM 689 C C . GLU A 1 87 ? 8.387 -20.762 12.624 1.00 57.94 87 GLU A C 1
ATOM 691 O O . GLU A 1 87 ? 8.192 -20.204 13.702 1.00 57.94 87 GLU A O 1
ATOM 696 N N . LEU A 1 88 ? 9.605 -21.154 12.243 1.00 57.06 88 LEU A N 1
ATOM 697 C CA . LEU A 1 88 ? 10.784 -21.058 13.105 1.00 57.06 88 LEU A CA 1
ATOM 698 C C . LEU A 1 88 ? 11.158 -19.604 13.446 1.00 57.06 88 LEU A C 1
ATOM 700 O O . LEU A 1 88 ? 11.476 -19.306 14.596 1.00 57.06 88 LEU A O 1
ATOM 704 N N . PHE A 1 89 ? 11.085 -18.685 12.480 1.00 57.94 89 PHE A N 1
ATOM 705 C CA . PHE A 1 89 ? 11.397 -17.266 12.697 1.00 57.94 89 PHE A CA 1
ATOM 706 C C . PHE A 1 89 ? 10.278 -16.539 13.447 1.00 57.94 89 PHE A C 1
ATOM 708 O O . PHE A 1 89 ? 10.567 -15.668 14.269 1.00 57.94 89 PHE A O 1
ATOM 715 N N . ARG A 1 90 ? 9.016 -16.928 13.218 1.00 58.00 90 ARG A N 1
ATOM 716 C CA . ARG A 1 90 ? 7.866 -16.458 14.003 1.00 58.00 90 ARG A CA 1
ATOM 717 C C . ARG A 1 90 ? 7.959 -16.922 15.454 1.00 58.00 90 ARG A C 1
ATOM 719 O O . ARG A 1 90 ? 7.794 -16.099 16.347 1.00 58.00 90 ARG A O 1
ATOM 726 N N . HIS A 1 91 ? 8.288 -18.193 15.698 1.00 56.56 91 HIS A N 1
ATOM 727 C CA . HIS A 1 91 ? 8.493 -18.725 17.049 1.00 56.56 91 HIS A CA 1
ATOM 728 C C . HIS A 1 91 ? 9.678 -18.090 17.769 1.00 56.56 91 HIS A C 1
ATOM 730 O O . HIS A 1 91 ? 9.605 -17.863 18.972 1.00 56.56 91 HIS A O 1
ATOM 736 N N . ALA A 1 92 ? 10.750 -17.777 17.041 1.00 53.81 92 ALA A N 1
ATOM 737 C CA . ALA A 1 92 ? 11.895 -17.063 17.591 1.00 53.81 92 ALA A CA 1
ATOM 738 C C . ALA A 1 92 ? 11.643 -15.555 17.781 1.00 53.81 92 ALA A C 1
ATOM 740 O O . ALA A 1 92 ? 12.531 -14.869 18.283 1.00 53.81 92 ALA A O 1
ATOM 741 N N . GLU A 1 93 ? 10.487 -15.033 17.340 1.00 57.19 93 GLU A N 1
ATOM 742 C CA . GLU A 1 93 ? 10.181 -13.596 17.269 1.00 57.19 93 GLU A CA 1
ATOM 743 C C . GLU A 1 93 ? 11.335 -12.801 16.645 1.00 57.19 93 GLU A C 1
ATOM 745 O O . GLU A 1 93 ? 11.715 -11.725 17.107 1.00 57.19 93 GLU A O 1
ATOM 750 N N . ALA A 1 94 ? 11.934 -13.377 15.600 1.00 55.50 94 ALA A N 1
ATOM 751 C CA . ALA A 1 94 ? 13.202 -12.909 15.066 1.00 55.50 94 ALA A CA 1
ATOM 752 C C . ALA A 1 94 ? 13.114 -11.493 14.486 1.00 55.50 94 ALA A C 1
ATOM 754 O O . ALA A 1 94 ? 14.145 -10.840 14.389 1.00 55.50 94 ALA A O 1
ATOM 755 N N . PHE A 1 95 ? 11.912 -11.025 14.131 1.00 61.28 95 PHE A N 1
ATOM 756 C CA . PHE A 1 95 ? 11.644 -9.674 13.650 1.00 61.28 95 PHE A CA 1
ATOM 757 C C . PHE A 1 95 ? 10.668 -8.940 14.578 1.00 61.28 95 PHE A C 1
ATOM 759 O O . PHE A 1 95 ? 9.674 -9.511 15.025 1.00 61.28 95 PHE A O 1
ATOM 766 N N . GLU A 1 96 ? 10.908 -7.645 14.820 1.00 67.50 96 GLU A N 1
ATOM 767 C CA . GLU A 1 96 ? 9.962 -6.784 15.559 1.00 67.50 96 GLU A CA 1
ATOM 768 C C . GLU A 1 96 ? 8.618 -6.614 14.825 1.00 67.50 96 GLU A C 1
ATOM 770 O O . GLU A 1 96 ? 7.585 -6.433 15.475 1.00 67.50 96 GLU A O 1
ATOM 775 N N . MET A 1 97 ? 8.646 -6.707 13.491 1.00 73.88 97 MET A N 1
ATOM 776 C CA . MET A 1 97 ? 7.505 -6.592 12.587 1.00 73.88 97 MET A CA 1
ATOM 777 C C . MET A 1 97 ? 7.648 -7.618 11.466 1.00 73.88 97 MET A C 1
ATOM 779 O O . MET A 1 97 ? 8.640 -7.622 10.736 1.00 73.88 97 MET A O 1
ATOM 783 N N . PHE A 1 98 ? 6.638 -8.458 11.317 1.00 78.69 98 PHE A N 1
ATOM 784 C CA . PHE A 1 98 ? 6.445 -9.312 10.161 1.00 78.69 98 PHE A CA 1
ATOM 785 C C . PHE A 1 98 ? 5.411 -8.676 9.240 1.00 78.69 98 PHE A C 1
ATOM 787 O O . PHE A 1 98 ? 4.490 -7.991 9.693 1.00 78.69 98 PHE A O 1
ATOM 794 N N . TRP A 1 99 ? 5.571 -8.924 7.948 1.00 82.81 99 TRP A N 1
ATOM 795 C CA . TRP A 1 99 ? 4.730 -8.355 6.911 1.00 82.81 99 TRP A CA 1
ATOM 796 C C . TRP A 1 99 ? 4.521 -9.369 5.797 1.00 82.81 99 TRP A C 1
ATOM 798 O O . TRP A 1 99 ? 5.465 -10.046 5.388 1.00 82.81 99 TRP A O 1
ATOM 808 N N . HIS A 1 100 ? 3.285 -9.489 5.327 1.00 85.38 100 HIS A N 1
ATOM 809 C CA . HIS A 1 100 ? 2.928 -10.395 4.253 1.00 85.38 100 HIS A CA 1
ATOM 810 C C . HIS A 1 100 ? 1.797 -9.825 3.396 1.00 85.38 100 HIS A C 1
ATOM 812 O O . HIS A 1 100 ? 0.661 -9.727 3.857 1.00 85.38 100 HIS A O 1
ATOM 818 N N . ALA A 1 101 ? 2.097 -9.502 2.138 1.00 89.19 101 ALA A N 1
ATOM 819 C CA . ALA A 1 101 ? 1.117 -9.020 1.171 1.00 89.19 101 ALA A CA 1
ATOM 820 C C . ALA A 1 101 ? 0.540 -10.188 0.354 1.00 89.19 101 ALA A C 1
ATOM 822 O O . ALA A 1 101 ? 0.933 -10.431 -0.785 1.00 89.19 101 ALA A O 1
ATOM 823 N N . GLU A 1 102 ? -0.392 -10.947 0.933 1.00 89.94 102 GLU A N 1
ATOM 824 C CA . GLU A 1 102 ? -1.095 -12.036 0.222 1.00 89.94 102 GLU A CA 1
ATOM 825 C C . GLU A 1 102 ? -1.926 -11.535 -0.964 1.00 89.94 102 GLU A C 1
ATOM 827 O O . GLU A 1 102 ? -2.207 -12.292 -1.888 1.00 89.94 102 GLU A O 1
ATOM 832 N N . GLY A 1 103 ? -2.336 -10.270 -0.923 1.00 93.31 103 GLY A N 1
ATOM 833 C CA . GLY A 1 103 ? -3.098 -9.607 -1.965 1.00 93.31 103 GLY A CA 1
ATOM 834 C C . GLY A 1 103 ? -2.425 -8.316 -2.401 1.00 93.31 103 GLY A C 1
ATOM 835 O O . GLY A 1 103 ? -3.095 -7.287 -2.464 1.00 93.31 103 GLY A O 1
ATOM 836 N N . MET A 1 104 ? -1.122 -8.375 -2.702 1.00 94.94 104 MET A N 1
ATOM 837 C CA . MET A 1 104 ? -0.349 -7.259 -3.265 1.00 94.94 104 MET A CA 1
ATOM 838 C C . MET A 1 104 ? -1.088 -6.608 -4.442 1.00 94.94 104 MET A C 1
ATOM 840 O O . MET A 1 104 ? -1.138 -5.389 -4.540 1.00 94.94 104 MET A O 1
ATOM 844 N N . LYS A 1 105 ? -1.733 -7.432 -5.279 1.00 96.81 105 LYS A N 1
ATOM 845 C CA . LYS A 1 105 ? -2.823 -7.021 -6.169 1.00 96.81 105 LYS A CA 1
ATOM 846 C C . LYS A 1 105 ? -4.099 -7.741 -5.771 1.00 96.81 105 LYS A C 1
ATOM 848 O O . LYS A 1 105 ? -4.124 -8.974 -5.763 1.00 96.81 105 LYS A O 1
ATOM 853 N N . SER A 1 106 ? -5.148 -6.980 -5.490 1.00 97.31 106 SER A N 1
ATOM 854 C CA . SER A 1 106 ? -6.466 -7.510 -5.147 1.00 97.31 106 SER A CA 1
ATOM 855 C C . SER A 1 106 ? -7.562 -6.781 -5.908 1.00 97.31 106 SER A C 1
ATOM 857 O O . SER A 1 106 ? -7.533 -5.561 -6.044 1.00 97.31 106 SER A O 1
ATOM 859 N N . GLU A 1 107 ? -8.554 -7.532 -6.356 1.00 97.81 107 GLU A N 1
ATOM 860 C CA . GLU A 1 107 ? -9.806 -6.993 -6.864 1.00 97.81 107 GLU A CA 1
ATOM 861 C C . GLU A 1 107 ? -10.845 -6.974 -5.743 1.00 97.81 107 GLU A C 1
ATOM 863 O O . GLU A 1 107 ? -10.923 -7.899 -4.927 1.00 97.81 107 GLU A O 1
ATOM 868 N N . TYR A 1 108 ? -11.664 -5.929 -5.720 1.00 98.31 108 TYR A N 1
ATOM 869 C CA . TYR A 1 108 ? -12.768 -5.788 -4.783 1.00 98.31 108 TYR A CA 1
ATOM 870 C C . TYR A 1 108 ? -14.082 -5.589 -5.536 1.00 98.31 108 TYR A C 1
ATOM 872 O O . TYR A 1 108 ? -14.129 -4.944 -6.580 1.00 98.31 108 TYR A O 1
ATOM 880 N N . GLU A 1 109 ? -15.168 -6.118 -4.980 1.00 98.75 109 GLU A N 1
ATOM 881 C CA . GLU A 1 109 ? -16.517 -5.962 -5.534 1.00 98.75 109 GLU A CA 1
ATOM 882 C C . GLU A 1 109 ? -17.504 -5.678 -4.404 1.00 98.75 109 GLU A C 1
ATOM 884 O O . GLU A 1 109 ? -17.571 -6.434 -3.432 1.00 98.75 109 GLU A O 1
ATOM 889 N N . GLY A 1 110 ? -18.305 -4.623 -4.536 1.00 98.56 110 GLY A N 1
ATOM 890 C CA . GLY A 1 110 ? -19.373 -4.324 -3.588 1.00 98.56 110 GLY A CA 1
ATOM 891 C C . GLY A 1 110 ? -19.571 -2.833 -3.396 1.00 98.56 110 GLY A C 1
ATOM 892 O O . GLY A 1 110 ? -19.515 -2.059 -4.349 1.00 98.56 110 GLY A O 1
ATOM 893 N N . GLU A 1 111 ? -19.835 -2.420 -2.162 1.00 98.44 111 GLU A N 1
ATOM 894 C CA . GLU A 1 111 ? -20.138 -1.026 -1.857 1.00 98.44 111 GLU A CA 1
ATOM 895 C C . GLU A 1 111 ? -19.404 -0.516 -0.622 1.00 98.44 111 GLU A C 1
ATOM 897 O O . GLU A 1 111 ? -19.179 -1.240 0.351 1.00 98.44 111 GLU A O 1
ATOM 902 N N . VAL A 1 112 ? -19.075 0.771 -0.682 1.00 98.31 112 VAL A N 1
ATOM 903 C CA . VAL A 1 112 ? -18.608 1.580 0.441 1.00 98.31 112 VAL A CA 1
ATOM 904 C C . VAL A 1 112 ? -19.538 2.780 0.554 1.00 98.31 112 VAL A C 1
ATOM 906 O O . VAL A 1 112 ? -19.842 3.433 -0.442 1.00 98.31 112 VAL A O 1
ATOM 909 N N . ILE A 1 113 ? -20.000 3.088 1.757 1.00 98.38 113 ILE A N 1
ATOM 910 C CA . ILE A 1 113 ? -20.726 4.318 2.062 1.00 98.38 113 ILE A CA 1
ATOM 911 C C . ILE A 1 113 ? -19.838 5.127 2.997 1.00 98.38 113 ILE A C 1
ATOM 913 O O . ILE A 1 113 ? -19.570 4.696 4.115 1.00 98.38 113 ILE A O 1
ATOM 917 N N . TRP A 1 114 ? -19.391 6.286 2.527 1.00 97.69 114 TRP A N 1
ATOM 918 C CA . TRP A 1 114 ? -18.533 7.217 3.251 1.00 97.69 114 TRP A CA 1
ATOM 919 C C . TRP A 1 114 ? -19.286 8.527 3.465 1.00 97.69 114 TRP A C 1
ATOM 921 O O . TRP A 1 114 ? -19.670 9.177 2.493 1.00 97.69 114 TRP A O 1
ATOM 931 N N . ASN A 1 115 ? -19.557 8.887 4.722 1.00 97.12 115 ASN A N 1
ATOM 932 C CA . ASN A 1 115 ? -20.289 10.101 5.105 1.00 97.12 115 ASN A CA 1
ATOM 933 C C . ASN A 1 115 ? -21.584 10.312 4.290 1.00 97.12 115 ASN A C 1
ATOM 935 O O . ASN A 1 115 ? -21.860 11.385 3.758 1.00 97.12 115 ASN A O 1
ATOM 939 N N . GLY A 1 116 ? -22.370 9.240 4.141 1.00 96.62 116 GLY A N 1
ATOM 940 C CA . GLY A 1 116 ? -23.625 9.229 3.379 1.00 96.62 116 GLY 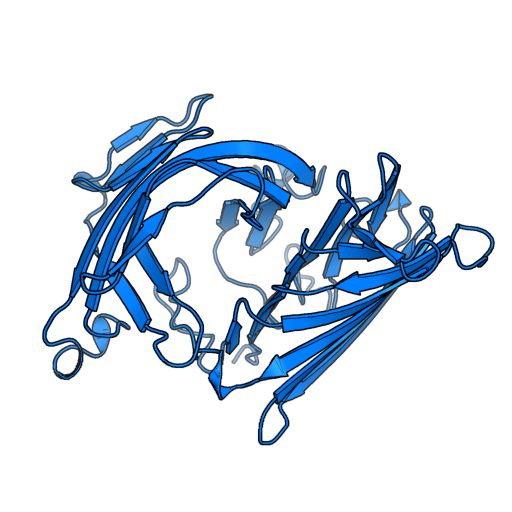A CA 1
ATOM 941 C C . GLY A 1 116 ? -23.467 9.138 1.855 1.00 96.62 116 GLY A C 1
ATOM 942 O O . GLY A 1 116 ? -24.453 8.898 1.155 1.00 96.62 116 GLY A O 1
ATOM 943 N N . ARG A 1 117 ? -22.250 9.263 1.314 1.00 97.69 117 ARG A N 1
ATOM 944 C CA . ARG A 1 117 ? -21.972 9.083 -0.113 1.00 97.69 117 ARG A CA 1
ATOM 945 C C . ARG A 1 117 ? -21.667 7.624 -0.423 1.00 97.69 117 ARG A C 1
ATOM 947 O O . ARG A 1 117 ? -20.749 7.033 0.134 1.00 97.69 117 ARG A O 1
ATOM 954 N N . LYS A 1 118 ? -22.428 7.052 -1.354 1.00 98.00 118 LYS A N 1
ATOM 955 C CA . LYS A 1 118 ? -22.244 5.678 -1.828 1.00 98.00 118 LYS A CA 1
ATOM 956 C C . LYS A 1 118 ? -21.229 5.611 -2.971 1.00 98.00 118 LYS A C 1
ATOM 958 O O . LYS A 1 118 ? -21.355 6.333 -3.958 1.00 98.00 118 LYS A O 1
ATOM 963 N N . TYR A 1 119 ? -20.295 4.678 -2.856 1.00 97.44 119 TYR A N 1
ATOM 964 C CA . TYR A 1 119 ? -19.302 4.298 -3.851 1.00 97.44 119 TYR A CA 1
ATOM 965 C C . TYR A 1 119 ? -19.533 2.836 -4.227 1.00 97.44 119 TYR A C 1
ATOM 967 O O . TYR A 1 119 ? -19.631 1.965 -3.361 1.00 97.44 119 TYR A O 1
ATOM 975 N N . LEU A 1 120 ? -19.647 2.576 -5.527 1.00 98.12 120 LEU A N 1
ATOM 976 C CA . LEU A 1 120 ? -19.679 1.222 -6.062 1.00 98.12 120 LEU A CA 1
ATOM 977 C C . LEU A 1 120 ? -18.243 0.825 -6.393 1.00 98.12 120 LEU A C 1
ATOM 979 O O . LEU A 1 120 ? -17.588 1.524 -7.160 1.00 98.12 120 LEU A O 1
ATOM 983 N N . VAL A 1 121 ? -17.777 -0.274 -5.812 1.00 98.19 121 VAL A N 1
ATOM 984 C CA . VAL A 1 121 ? -16.439 -0.813 -6.053 1.00 98.19 121 VAL A CA 1
ATOM 985 C C . VAL A 1 121 ? -16.572 -1.952 -7.046 1.00 98.19 121 VAL A C 1
ATOM 987 O O . VAL A 1 121 ? -17.368 -2.870 -6.814 1.00 98.19 121 VAL A O 1
ATOM 990 N N . ARG A 1 122 ? -15.827 -1.886 -8.152 1.00 98.06 122 ARG A N 1
ATOM 991 C CA . ARG A 1 122 ? -15.843 -2.921 -9.179 1.00 98.06 122 ARG A CA 1
ATOM 992 C C . ARG A 1 122 ? -14.440 -3.483 -9.409 1.00 98.06 122 ARG A C 1
ATOM 994 O O . ARG A 1 122 ? -13.469 -2.727 -9.340 1.00 98.06 122 ARG A O 1
ATOM 1001 N N . PRO A 1 123 ? -14.316 -4.777 -9.738 1.00 96.94 123 PRO A N 1
ATOM 1002 C CA . PRO A 1 123 ? -13.023 -5.379 -10.045 1.00 96.94 123 PRO A CA 1
ATOM 1003 C C . PRO A 1 123 ? -12.244 -4.634 -11.137 1.00 96.94 123 PRO A C 1
ATOM 1005 O O . PRO A 1 123 ? -11.028 -4.514 -11.048 1.00 96.94 123 PRO A O 1
ATOM 1008 N N . GLU A 1 124 ? -12.932 -4.085 -12.143 1.00 93.38 124 GLU A N 1
ATOM 1009 C CA . GLU A 1 124 ? -12.299 -3.523 -13.340 1.00 93.38 124 GLU A CA 1
ATOM 1010 C C . GLU A 1 124 ? -11.607 -2.168 -13.101 1.00 93.38 124 GLU A C 1
ATOM 1012 O O . GLU A 1 124 ? -10.649 -1.823 -13.808 1.00 93.38 124 GLU A O 1
ATOM 1017 N N . ASP A 1 125 ? -12.099 -1.399 -12.125 1.00 90.94 125 ASP A N 1
ATOM 1018 C CA . ASP A 1 125 ? -11.670 -0.027 -11.835 1.00 90.94 125 ASP A CA 1
ATOM 1019 C C . ASP A 1 125 ? -11.082 0.167 -10.428 1.00 90.94 125 ASP A C 1
ATOM 1021 O O . ASP A 1 125 ? -10.555 1.241 -10.129 1.00 90.94 125 ASP A O 1
ATOM 1025 N N . CYS A 1 126 ? -11.093 -0.865 -9.580 1.00 94.69 126 CYS A N 1
ATOM 1026 C CA . CYS A 1 126 ? -10.425 -0.814 -8.286 1.00 94.69 126 CYS A CA 1
ATOM 1027 C C . CYS A 1 126 ? -8.902 -1.015 -8.403 1.00 94.69 126 CYS A C 1
ATOM 1029 O O . CYS A 1 126 ? -8.402 -1.744 -9.260 1.00 94.69 126 CYS A O 1
ATOM 1031 N N . ASN A 1 127 ? -8.163 -0.386 -7.486 1.00 95.56 127 ASN A N 1
ATOM 1032 C CA . ASN A 1 127 ? -6.715 -0.545 -7.337 1.00 95.56 127 ASN A CA 1
ATOM 1033 C C . ASN A 1 127 ? -6.424 -1.134 -5.952 1.00 95.56 127 ASN A C 1
ATOM 1035 O O . ASN A 1 127 ? -5.931 -0.450 -5.058 1.00 95.56 127 ASN A O 1
ATOM 1039 N N . GLY A 1 128 ? -6.864 -2.373 -5.735 1.00 95.56 128 GLY A N 1
ATOM 1040 C CA . GLY A 1 128 ? -6.899 -2.979 -4.411 1.00 95.56 128 GLY A CA 1
ATOM 1041 C C . GLY A 1 128 ? -5.572 -3.584 -3.955 1.00 95.56 128 GLY A C 1
ATOM 1042 O O . GLY A 1 128 ? -4.811 -4.149 -4.742 1.00 95.56 128 GLY A O 1
ATOM 1043 N N . TYR A 1 129 ? -5.363 -3.528 -2.642 1.00 96.19 129 TYR A N 1
ATOM 1044 C CA . TYR A 1 129 ? -4.244 -4.119 -1.914 1.00 96.19 129 TYR A CA 1
ATOM 1045 C C . TYR A 1 129 ? -4.767 -4.795 -0.635 1.00 96.19 129 TYR A C 1
ATOM 1047 O O . TYR A 1 129 ? -5.796 -4.383 -0.089 1.00 96.19 129 TYR A O 1
ATOM 1055 N N . ALA A 1 130 ? -4.099 -5.855 -0.181 1.00 94.50 130 ALA A N 1
ATOM 1056 C CA . ALA A 1 130 ? -4.389 -6.532 1.079 1.00 94.50 130 ALA A CA 1
ATOM 1057 C C . ALA A 1 130 ? -3.131 -7.193 1.657 1.00 94.50 130 ALA A C 1
ATOM 1059 O O . ALA A 1 130 ? -2.523 -8.065 1.024 1.00 94.50 130 ALA A O 1
ATOM 1060 N N . ASP A 1 131 ? -2.795 -6.844 2.895 1.00 92.12 131 ASP A N 1
ATOM 1061 C CA . ASP A 1 131 ? -1.691 -7.432 3.639 1.00 92.12 131 ASP A CA 1
ATOM 1062 C C . ASP A 1 131 ? -2.044 -7.769 5.088 1.00 92.12 131 ASP A C 1
ATOM 1064 O O . ASP A 1 131 ? -3.146 -7.537 5.593 1.00 92.12 131 ASP A O 1
ATOM 1068 N N . LYS A 1 132 ? -1.085 -8.427 5.734 1.00 88.69 132 LYS A N 1
ATOM 1069 C CA . LYS A 1 132 ? -1.106 -8.788 7.144 1.00 88.69 132 LYS A CA 1
ATOM 1070 C C . LYS A 1 132 ? 0.208 -8.354 7.771 1.00 88.69 132 LYS A C 1
ATOM 1072 O O . LYS A 1 132 ? 1.288 -8.711 7.291 1.00 88.69 132 LYS A O 1
ATOM 1077 N N . ASN A 1 133 ? 0.103 -7.669 8.903 1.00 86.81 133 ASN A N 1
ATOM 1078 C CA . ASN A 1 133 ? 1.240 -7.233 9.701 1.00 86.81 133 ASN A CA 1
ATOM 1079 C C . ASN A 1 133 ? 1.040 -7.709 11.135 1.00 86.81 133 ASN A C 1
ATOM 1081 O O . ASN A 1 133 ? -0.041 -7.568 11.707 1.00 86.81 133 ASN A O 1
ATOM 1085 N N . TRP A 1 134 ? 2.082 -8.286 11.724 1.00 85.06 134 TRP A N 1
ATOM 1086 C CA . TRP A 1 134 ? 2.062 -8.750 13.110 1.00 85.06 134 TRP A CA 1
ATOM 1087 C C . TRP A 1 134 ? 3.445 -8.607 13.735 1.00 85.06 134 TRP A C 1
ATOM 1089 O O . TRP A 1 134 ? 4.449 -8.507 13.036 1.00 85.06 134 TRP A O 1
ATOM 1099 N N . GLY A 1 135 ? 3.512 -8.585 15.060 1.00 83.62 135 GLY A N 1
ATOM 1100 C CA . GLY A 1 135 ? 4.762 -8.382 15.785 1.00 83.62 135 GLY A CA 1
ATOM 1101 C C . GLY A 1 135 ? 4.548 -7.549 17.038 1.00 83.62 135 GLY A C 1
ATOM 1102 O O . GLY A 1 135 ? 3.433 -7.463 17.551 1.00 83.62 135 GLY A O 1
ATOM 1103 N N . LYS A 1 136 ? 5.630 -6.950 17.532 1.00 81.50 136 LYS A N 1
ATOM 1104 C CA . LYS A 1 136 ? 5.649 -6.179 18.785 1.00 81.50 136 LYS A CA 1
ATOM 1105 C C . LYS A 1 136 ? 5.732 -4.678 18.563 1.00 81.50 136 LYS A C 1
ATOM 1107 O O . LYS A 1 136 ? 5.383 -3.915 19.458 1.00 81.50 136 LYS A O 1
ATOM 1112 N N . ASN A 1 137 ? 6.215 -4.255 17.399 1.00 80.81 137 ASN A N 1
ATOM 1113 C CA . ASN A 1 137 ? 6.421 -2.852 17.086 1.00 80.81 137 ASN A CA 1
ATOM 1114 C C . ASN A 1 137 ? 6.354 -2.624 15.572 1.00 80.81 137 ASN A C 1
ATOM 1116 O O . ASN A 1 137 ? 6.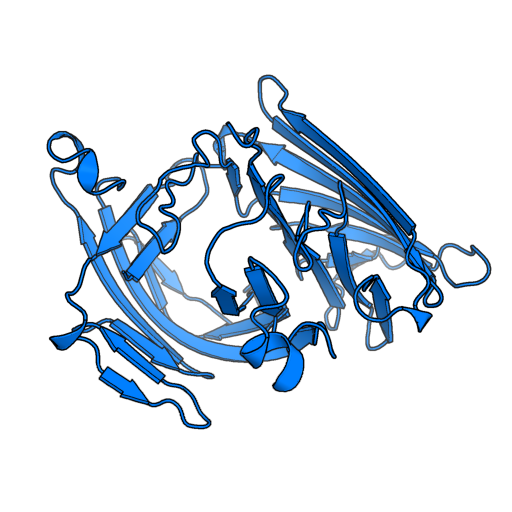433 -3.568 14.789 1.00 80.81 137 ASN A O 1
ATOM 1120 N N . PHE A 1 138 ? 6.237 -1.364 15.170 1.00 82.94 138 PHE A N 1
ATOM 1121 C CA . PHE A 1 138 ? 6.398 -0.953 13.782 1.00 82.94 138 PHE A CA 1
ATOM 1122 C C . PHE A 1 138 ? 7.845 -0.570 13.497 1.00 82.94 138 PHE A C 1
ATOM 1124 O O . PHE A 1 138 ? 8.585 -0.147 14.386 1.00 82.94 138 PHE A O 1
ATOM 1131 N N . THR A 1 139 ? 8.259 -0.714 12.243 1.00 84.94 139 THR A N 1
ATOM 1132 C CA . THR A 1 139 ? 9.605 -0.330 11.822 1.00 84.94 139 THR A CA 1
ATOM 1133 C C . THR A 1 139 ? 9.778 1.200 11.793 1.00 84.94 139 THR A C 1
ATOM 1135 O O . THR A 1 139 ? 8.801 1.951 11.732 1.00 84.94 139 THR A O 1
ATOM 1138 N N . SER A 1 140 ? 11.025 1.665 11.898 1.00 86.75 140 SER A N 1
ATOM 1139 C CA . SER A 1 140 ? 11.392 3.083 11.808 1.00 86.75 140 SER A CA 1
ATOM 1140 C C . SER A 1 140 ? 12.721 3.240 11.050 1.00 86.75 140 SER A C 1
ATOM 1142 O O . SER A 1 140 ? 13.749 2.786 11.567 1.00 86.75 140 SER A O 1
ATOM 1144 N N . PRO A 1 141 ? 12.736 3.842 9.844 1.00 90.75 141 PRO A N 1
ATOM 1145 C CA . PRO A 1 141 ? 11.585 4.442 9.163 1.00 90.75 141 PRO A CA 1
ATOM 1146 C C . PRO A 1 141 ? 10.526 3.396 8.791 1.00 90.75 141 PRO A C 1
ATOM 1148 O O . PRO A 1 141 ? 10.863 2.243 8.548 1.00 90.75 141 PRO A O 1
ATOM 1151 N N . TRP A 1 142 ? 9.263 3.809 8.783 1.00 91.94 142 TRP A N 1
ATOM 1152 C CA . TRP A 1 142 ? 8.131 3.128 8.170 1.00 91.94 142 TRP A CA 1
ATOM 1153 C C . TRP A 1 142 ? 8.029 3.621 6.738 1.00 91.94 142 TRP A C 1
ATOM 1155 O O . TRP A 1 142 ? 7.871 4.819 6.513 1.00 91.94 142 TRP A O 1
ATOM 1165 N N . VAL A 1 143 ? 8.103 2.698 5.788 1.00 94.44 143 VAL A N 1
ATOM 1166 C CA . VAL A 1 143 ? 7.876 2.949 4.367 1.00 94.44 143 VAL A CA 1
ATOM 1167 C C . VAL A 1 143 ? 6.872 1.927 3.862 1.00 94.44 143 VAL A C 1
ATOM 1169 O O . VAL A 1 143 ? 7.030 0.739 4.152 1.00 94.44 143 VAL A O 1
ATOM 1172 N N . TRP A 1 144 ? 5.884 2.383 3.097 1.00 96.00 144 TRP A N 1
ATOM 1173 C CA . TRP A 1 144 ? 5.048 1.532 2.253 1.00 96.00 144 TRP A CA 1
ATOM 1174 C C . TRP A 1 144 ? 4.698 2.273 0.958 1.00 96.00 144 TRP A C 1
ATOM 1176 O O . TRP A 1 144 ? 4.268 3.425 1.010 1.00 96.00 144 TRP A O 1
ATOM 1186 N N . LEU A 1 145 ? 4.941 1.641 -0.191 1.00 97.94 145 LEU A N 1
ATOM 1187 C CA . LEU A 1 145 ? 4.566 2.126 -1.518 1.00 97.94 145 LEU A CA 1
ATOM 1188 C C . LEU A 1 145 ? 3.978 0.970 -2.325 1.00 97.94 145 LEU A C 1
ATOM 1190 O O . LEU A 1 145 ? 4.697 0.010 -2.596 1.00 97.94 145 LEU A O 1
ATOM 1194 N N . SER A 1 146 ? 2.730 1.075 -2.775 1.00 97.81 146 SER A N 1
ATOM 1195 C CA . SER A 1 146 ? 2.121 0.041 -3.622 1.00 97.81 146 SER A CA 1
ATOM 1196 C C . SER A 1 146 ? 1.176 0.622 -4.666 1.00 97.81 146 SER A C 1
ATOM 1198 O O . SER A 1 146 ? 0.447 1.574 -4.396 1.00 97.81 146 SER A O 1
ATOM 1200 N N . SER A 1 147 ? 1.183 0.047 -5.871 1.00 98.12 147 SER A N 1
ATOM 1201 C CA . SER A 1 147 ? 0.172 0.334 -6.891 1.00 98.12 147 SER A CA 1
ATOM 1202 C C . SER A 1 147 ? 0.043 -0.791 -7.913 1.00 98.12 147 SER A C 1
ATOM 1204 O O . SER A 1 147 ? 1.024 -1.425 -8.314 1.00 98.12 147 SER A O 1
ATOM 1206 N N . CYS A 1 148 ? -1.188 -0.981 -8.386 1.00 97.81 148 CYS A N 1
ATOM 1207 C CA . CYS A 1 148 ? -1.521 -1.746 -9.586 1.00 97.81 148 CYS A CA 1
ATOM 1208 C C . CYS A 1 148 ? -2.190 -0.888 -10.681 1.00 97.81 148 CYS A C 1
ATOM 1210 O O . CYS A 1 148 ? -2.563 -1.423 -11.727 1.00 97.81 148 CYS A O 1
ATOM 1212 N N . ASN A 1 149 ? -2.293 0.437 -10.492 1.00 98.31 149 ASN A N 1
ATOM 1213 C CA . ASN A 1 149 ? -2.695 1.361 -11.553 1.00 98.31 149 ASN A CA 1
ATOM 1214 C C . ASN A 1 149 ? -1.464 1.805 -12.344 1.00 98.31 149 ASN A C 1
ATOM 1216 O O . ASN A 1 149 ? -0.827 2.814 -12.038 1.00 98.31 149 ASN A O 1
ATOM 1220 N N . LEU A 1 150 ? -1.091 0.977 -13.315 1.00 98.56 150 LEU A N 1
ATOM 1221 C CA . LEU A 1 150 ? 0.188 1.066 -14.001 1.00 98.56 150 LEU A CA 1
ATOM 1222 C C . LEU A 1 150 ? -0.016 1.202 -15.509 1.00 98.56 150 LEU A C 1
ATOM 1224 O O . LEU A 1 150 ? -0.797 0.458 -16.103 1.00 98.56 150 LEU A O 1
ATOM 1228 N N . THR A 1 151 ? 0.730 2.104 -16.140 1.00 98.81 151 THR A N 1
ATOM 1229 C CA . THR A 1 151 ? 0.746 2.297 -17.594 1.00 98.81 151 THR A CA 1
ATOM 1230 C C . THR A 1 151 ? 2.173 2.184 -18.111 1.00 98.81 151 THR A C 1
ATOM 1232 O O . THR A 1 151 ? 3.067 2.891 -17.656 1.00 98.81 151 THR A O 1
ATOM 1235 N N . SER A 1 152 ? 2.392 1.293 -19.075 1.00 98.62 152 SER A N 1
ATOM 1236 C CA . SER A 1 152 ? 3.679 1.153 -19.758 1.00 98.62 152 SER A CA 1
ATOM 1237 C C . SER A 1 152 ? 3.919 2.355 -20.662 1.00 98.62 152 SER A C 1
ATOM 1239 O O . SER A 1 152 ? 3.114 2.620 -21.556 1.00 98.62 152 SER A O 1
ATOM 1241 N N . GLU A 1 153 ? 5.035 3.060 -20.490 1.00 98.44 153 GLU A N 1
ATOM 1242 C CA . GLU A 1 153 ? 5.405 4.146 -21.402 1.00 98.44 153 GLU A CA 1
ATOM 1243 C C . GLU A 1 153 ? 5.946 3.618 -22.736 1.00 98.44 153 GLU A C 1
ATOM 1245 O O . GLU A 1 153 ? 5.892 4.324 -23.740 1.00 98.44 153 GLU A O 1
ATOM 1250 N N . LEU A 1 154 ? 6.415 2.364 -22.786 1.00 97.00 154 LEU A N 1
ATOM 1251 C CA . LEU A 1 154 ? 6.823 1.732 -24.042 1.00 97.00 154 LEU A CA 1
ATOM 1252 C C . LEU A 1 154 ? 5.646 1.472 -24.983 1.00 97.00 154 LEU A C 1
ATOM 1254 O O . LEU A 1 154 ? 5.775 1.621 -26.197 1.00 97.00 154 LEU A O 1
ATOM 1258 N N . THR A 1 155 ? 4.511 1.037 -24.435 1.00 97.69 155 THR A N 1
ATOM 1259 C CA . THR A 1 155 ? 3.343 0.641 -25.239 1.00 97.69 155 THR A CA 1
ATOM 1260 C C . THR A 1 155 ? 2.198 1.648 -25.190 1.00 97.69 155 THR A C 1
ATOM 1262 O O . THR A 1 155 ? 1.296 1.576 -26.026 1.00 97.69 155 THR A O 1
ATOM 1265 N N . GLY A 1 156 ? 2.205 2.561 -24.214 1.00 98.06 156 GLY A N 1
ATOM 1266 C CA . GLY A 1 156 ? 1.103 3.477 -23.918 1.00 98.06 156 GLY A CA 1
ATOM 1267 C C . GLY A 1 156 ? -0.143 2.787 -23.352 1.00 98.06 156 GLY A C 1
ATOM 1268 O O . GLY A 1 156 ? -1.216 3.385 -23.348 1.00 98.06 156 GLY A O 1
ATOM 1269 N N . LYS A 1 157 ? -0.042 1.518 -22.932 1.00 98.19 157 LYS A N 1
ATOM 1270 C CA . LYS A 1 157 ? -1.178 0.707 -22.470 1.00 98.19 157 LYS A CA 1
ATOM 1271 C C . LYS A 1 157 ? -1.139 0.493 -20.962 1.00 98.19 157 LYS A C 1
ATOM 1273 O O . LYS A 1 157 ? -0.064 0.342 -20.378 1.00 98.19 157 LYS A O 1
ATOM 1278 N N . ARG A 1 158 ? -2.330 0.407 -20.359 1.00 97.38 158 ARG A N 1
ATOM 1279 C CA . ARG A 1 158 ? -2.500 -0.058 -18.978 1.00 97.38 158 ARG A CA 1
ATOM 1280 C C . ARG A 1 158 ? -1.969 -1.487 -18.856 1.00 97.38 158 ARG A C 1
ATOM 1282 O O . ARG A 1 158 ? -2.277 -2.334 -19.694 1.00 97.38 158 ARG A O 1
ATOM 1289 N N . LEU A 1 159 ? -1.193 -1.733 -17.811 1.00 97.75 159 LEU A N 1
ATOM 1290 C CA . LEU A 1 159 ? -0.640 -3.034 -17.467 1.00 97.75 159 LEU A CA 1
ATOM 1291 C C . LEU A 1 159 ? -1.651 -3.802 -16.610 1.00 97.75 159 LEU A C 1
ATOM 1293 O O . LEU A 1 159 ? -1.872 -3.488 -15.439 1.00 97.75 159 LEU A O 1
ATOM 1297 N N . THR A 1 160 ? -2.320 -4.784 -17.209 1.00 95.06 160 THR A N 1
ATOM 1298 C CA . THR A 1 160 ? -3.422 -5.515 -16.565 1.00 95.06 160 THR A CA 1
ATOM 1299 C C . THR A 1 160 ? -2.953 -6.660 -15.683 1.00 95.06 160 THR A C 1
ATOM 1301 O O . THR A 1 160 ? -3.680 -7.037 -14.770 1.00 95.06 160 THR A O 1
ATOM 1304 N N . ASP A 1 161 ? -1.742 -7.176 -15.884 1.00 96.25 161 ASP A N 1
ATOM 1305 C CA . ASP A 1 161 ? -1.139 -8.231 -15.064 1.00 96.25 161 ASP A CA 1
ATOM 1306 C C . ASP A 1 161 ? 0.145 -7.715 -14.408 1.00 96.25 161 ASP A C 1
ATOM 1308 O O . ASP A 1 161 ? 1.206 -8.332 -14.468 1.00 96.25 161 ASP A O 1
ATOM 1312 N N . SER A 1 162 ? 0.056 -6.522 -13.813 1.00 98.06 162 SER A N 1
ATOM 1313 C CA . SER A 1 162 ? 1.178 -5.909 -13.109 1.00 98.06 162 SER A CA 1
ATOM 1314 C C . SER A 1 162 ? 0.789 -5.266 -11.781 1.00 98.06 162 SER A C 1
ATOM 1316 O O . SER A 1 162 ? -0.363 -4.861 -11.590 1.00 98.06 162 SER A O 1
ATOM 1318 N N . VAL A 1 163 ? 1.762 -5.202 -10.868 1.00 98.38 163 VAL A N 1
ATOM 1319 C CA . VAL A 1 163 ? 1.685 -4.551 -9.552 1.00 98.38 163 VAL A CA 1
ATOM 1320 C C . VAL A 1 163 ? 3.082 -4.436 -8.934 1.00 98.38 163 VAL A C 1
ATOM 1322 O O . VAL A 1 163 ? 3.928 -5.309 -9.148 1.00 98.38 163 VAL A O 1
ATOM 1325 N N . PHE A 1 164 ? 3.321 -3.400 -8.131 1.00 98.06 164 PHE A N 1
ATOM 1326 C CA . PHE A 1 164 ? 4.492 -3.336 -7.257 1.00 98.06 164 PHE A CA 1
ATOM 1327 C C . PHE A 1 164 ? 4.114 -3.067 -5.805 1.00 98.06 164 PHE A C 1
ATOM 1329 O O . PHE A 1 164 ? 3.053 -2.516 -5.507 1.00 98.06 164 PHE A O 1
ATOM 1336 N N . ASP A 1 165 ? 5.025 -3.439 -4.918 1.00 96.94 165 ASP A N 1
ATOM 1337 C CA . ASP A 1 165 ? 4.937 -3.185 -3.488 1.00 96.94 165 ASP A CA 1
ATOM 1338 C C . ASP A 1 165 ? 6.341 -3.057 -2.905 1.00 96.94 165 ASP A C 1
ATOM 1340 O O . ASP A 1 165 ? 7.262 -3.788 -3.289 1.00 96.94 165 ASP A O 1
ATOM 1344 N N . ILE A 1 166 ? 6.513 -2.082 -2.025 1.00 95.81 166 ILE A N 1
ATOM 1345 C CA . ILE A 1 166 ? 7.768 -1.698 -1.388 1.00 95.81 166 ILE A CA 1
ATOM 1346 C C . ILE A 1 166 ? 7.428 -1.403 0.060 1.00 95.81 166 ILE A C 1
ATOM 1348 O O . ILE A 1 166 ? 6.625 -0.518 0.324 1.00 95.81 166 ILE A O 1
ATOM 1352 N N . GLY A 1 167 ? 8.078 -2.068 1.007 1.00 92.44 167 GLY A N 1
ATOM 1353 C CA . GLY A 1 167 ? 7.822 -1.818 2.418 1.00 92.44 167 GLY A CA 1
ATOM 1354 C C . GLY A 1 167 ? 9.007 -2.085 3.331 1.00 92.44 167 GLY A C 1
ATOM 1355 O O . GLY A 1 167 ? 9.990 -2.736 2.964 1.00 92.44 167 GLY A O 1
ATOM 1356 N N . GLY A 1 168 ? 8.922 -1.570 4.554 1.00 86.19 168 GLY A N 1
ATOM 1357 C CA . GLY A 1 168 ? 9.906 -1.791 5.613 1.00 86.19 168 GLY A CA 1
ATOM 1358 C C . GLY A 1 168 ? 10.630 -0.514 6.030 1.00 86.19 168 GLY A C 1
ATOM 1359 O O . GLY A 1 168 ? 10.029 0.552 6.089 1.00 86.19 168 GLY A O 1
ATOM 1360 N N . GLY A 1 169 ? 11.924 -0.635 6.338 1.00 81.81 169 GLY A N 1
ATOM 1361 C CA . GLY A 1 169 ? 12.806 0.508 6.582 1.00 81.81 169 GLY A CA 1
ATOM 1362 C C . GLY A 1 169 ? 13.933 0.218 7.568 1.00 81.81 169 GLY A C 1
ATOM 1363 O O . GLY A 1 169 ? 15.090 0.485 7.263 1.00 81.81 169 GLY A O 1
ATOM 1364 N N . ARG A 1 170 ? 13.663 -0.402 8.715 1.00 83.25 170 ARG A N 1
ATOM 1365 C CA . ARG A 1 170 ? 14.701 -0.860 9.659 1.00 83.25 170 ARG A CA 1
ATOM 1366 C C . ARG A 1 170 ? 14.268 -2.152 10.346 1.00 83.25 170 ARG A C 1
ATOM 1368 O O . ARG A 1 170 ? 13.835 -2.121 11.500 1.00 83.25 170 ARG A O 1
ATOM 1375 N N . PRO A 1 171 ? 14.327 -3.298 9.654 1.00 75.56 171 PRO A N 1
ATOM 1376 C CA . PRO A 1 171 ? 14.077 -4.581 10.294 1.00 75.56 171 PRO A CA 1
ATOM 1377 C C . PRO A 1 171 ? 15.122 -4.799 11.397 1.00 75.56 171 PRO A C 1
ATOM 1379 O O . PRO A 1 171 ? 16.326 -4.606 11.187 1.00 75.56 171 PRO A O 1
ATOM 1382 N N . LYS A 1 172 ? 14.660 -5.196 12.582 1.00 72.50 172 LYS A N 1
ATOM 1383 C CA . LYS A 1 172 ? 15.528 -5.629 13.680 1.00 72.50 172 LYS A CA 1
ATOM 1384 C C . LYS A 1 172 ? 15.504 -7.147 13.758 1.00 72.50 172 LYS A C 1
ATOM 1386 O O . LYS A 1 172 ? 14.423 -7.719 13.829 1.00 72.50 172 LYS A O 1
ATOM 1391 N N . VAL A 1 173 ? 16.686 -7.760 13.711 1.00 70.50 173 VAL A N 1
ATOM 1392 C CA . VAL A 1 173 ? 16.905 -9.204 13.811 1.00 70.50 173 VAL A CA 1
ATOM 1393 C C . VAL A 1 173 ? 17.648 -9.504 15.104 1.00 70.50 173 VAL A C 1
ATOM 1395 O O . VAL A 1 173 ? 18.863 -9.300 15.192 1.00 70.50 173 VAL A O 1
ATOM 1398 N N . G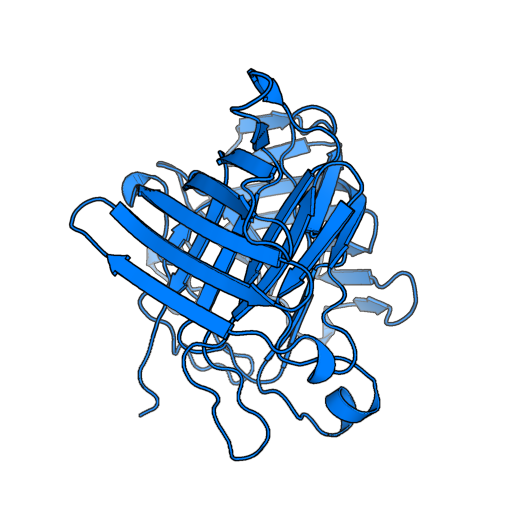LY A 1 174 ? 16.919 -9.939 16.134 1.00 70.62 174 GLY A N 1
ATOM 1399 C CA . GLY A 1 174 ? 17.469 -10.041 17.489 1.00 70.62 174 GLY A CA 1
ATOM 1400 C C . GLY A 1 174 ? 18.098 -8.704 17.936 1.00 70.62 174 GLY A C 1
ATOM 1401 O O . GLY A 1 174 ? 17.407 -7.687 17.911 1.00 70.62 174 GLY A O 1
ATOM 1402 N N . PRO A 1 175 ? 19.394 -8.655 18.314 1.00 73.69 175 PRO A N 1
ATOM 1403 C CA . PRO A 1 175 ? 20.056 -7.413 18.727 1.00 73.69 175 PRO A CA 1
ATOM 1404 C C . PRO A 1 175 ? 20.525 -6.522 17.558 1.00 73.69 175 PRO A C 1
ATOM 1406 O O . PRO A 1 175 ? 21.007 -5.416 17.796 1.00 73.69 175 PRO A O 1
ATOM 1409 N N . VAL A 1 176 ? 20.442 -6.982 16.302 1.00 76.00 176 VAL A N 1
ATOM 1410 C CA . VAL A 1 176 ? 20.991 -6.266 15.139 1.00 76.00 176 VAL A CA 1
ATOM 1411 C C . VAL A 1 176 ? 19.882 -5.536 14.390 1.00 76.00 176 VAL A C 1
ATOM 1413 O O . VAL A 1 176 ? 18.976 -6.158 13.844 1.00 76.00 176 VAL A O 1
ATOM 1416 N N . ALA A 1 177 ? 19.979 -4.213 14.288 1.00 80.44 177 ALA A N 1
ATOM 1417 C CA . ALA A 1 177 ? 19.132 -3.430 13.394 1.00 80.44 177 ALA A CA 1
ATOM 1418 C C . ALA A 1 177 ? 19.800 -3.294 12.020 1.00 80.44 177 ALA A C 1
ATOM 1420 O O . ALA A 1 177 ? 20.957 -2.883 11.945 1.00 80.44 177 ALA A O 1
ATOM 1421 N N . LEU A 1 178 ? 19.077 -3.591 10.938 1.00 80.25 178 LEU A N 1
ATOM 1422 C CA . LEU A 1 178 ? 19.560 -3.359 9.575 1.00 80.25 178 LEU A CA 1
ATOM 1423 C C . LEU A 1 178 ? 19.001 -2.015 9.083 1.00 80.25 178 LEU A C 1
ATOM 1425 O O . LEU A 1 178 ? 17.831 -1.948 8.706 1.00 80.25 178 LEU A O 1
ATOM 1429 N N . PRO A 1 179 ? 19.779 -0.920 9.125 1.00 81.62 179 PRO A N 1
ATOM 1430 C CA . PRO A 1 179 ? 19.269 0.395 8.768 1.00 81.62 179 PRO A CA 1
ATOM 1431 C C . PRO A 1 179 ? 18.933 0.475 7.277 1.00 81.62 179 PRO A C 1
ATOM 1433 O O . PRO A 1 179 ? 19.691 -0.008 6.432 1.00 81.62 179 PRO A O 1
ATOM 1436 N N . ARG A 1 180 ? 17.811 1.135 6.976 1.00 83.31 180 ARG A N 1
ATOM 1437 C CA . ARG A 1 180 ? 17.360 1.505 5.624 1.00 83.31 180 ARG A CA 1
ATOM 1438 C C . ARG A 1 180 ? 17.279 0.309 4.669 1.00 83.31 180 ARG A C 1
ATOM 1440 O O . ARG A 1 180 ? 17.758 0.360 3.538 1.00 83.31 180 ARG A O 1
ATOM 1447 N N . LYS A 1 181 ? 16.684 -0.792 5.139 1.00 87.12 181 LYS A N 1
ATOM 1448 C CA . LYS A 1 181 ? 16.407 -1.990 4.332 1.00 87.12 181 LYS A CA 1
ATOM 1449 C C . LYS A 1 181 ? 14.920 -2.099 4.017 1.00 87.12 181 LYS A C 1
ATOM 1451 O O . LYS A 1 181 ? 14.094 -2.089 4.928 1.00 87.12 181 LYS A O 1
ATOM 1456 N N . LEU A 1 182 ? 14.618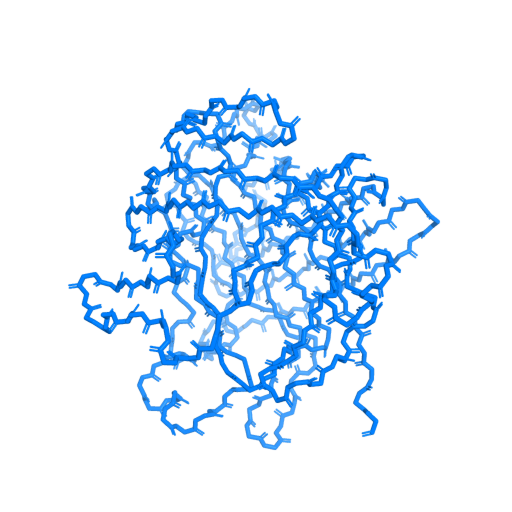 -2.253 2.730 1.00 90.38 182 LEU A N 1
ATOM 1457 C CA . LEU A 1 182 ? 13.268 -2.419 2.195 1.00 90.38 182 LEU A CA 1
ATOM 1458 C C . LEU A 1 182 ? 13.109 -3.806 1.567 1.00 90.38 182 LEU A C 1
ATOM 1460 O O . LEU A 1 182 ? 14.054 -4.343 0.980 1.00 90.38 182 LEU A O 1
ATOM 1464 N N . LEU A 1 183 ? 11.912 -4.367 1.703 1.00 90.56 183 LEU A N 1
ATOM 1465 C CA . LEU A 1 183 ? 11.427 -5.530 0.972 1.00 90.56 183 LEU A CA 1
ATOM 1466 C C . LEU A 1 183 ? 10.551 -5.037 -0.165 1.00 90.56 183 LEU A C 1
ATOM 1468 O O . LEU A 1 183 ? 9.634 -4.261 0.083 1.00 90.56 183 LEU A O 1
ATOM 1472 N N . SER A 1 184 ? 10.807 -5.514 -1.379 1.00 93.75 184 SER A N 1
ATOM 1473 C CA . SER A 1 184 ? 9.977 -5.124 -2.515 1.00 93.75 184 SER A CA 1
ATOM 1474 C C . SER A 1 184 ? 9.784 -6.240 -3.518 1.00 93.75 184 SER A C 1
ATOM 1476 O O . SER A 1 184 ? 10.647 -7.111 -3.683 1.00 93.75 184 SER A O 1
ATOM 1478 N N . ALA A 1 185 ? 8.681 -6.155 -4.246 1.00 95.31 185 ALA A N 1
ATOM 1479 C CA . ALA A 1 185 ? 8.399 -6.980 -5.401 1.00 95.31 185 ALA A CA 1
ATOM 1480 C C . ALA A 1 185 ? 7.759 -6.146 -6.510 1.00 95.31 185 ALA A C 1
ATOM 1482 O O . ALA A 1 185 ? 7.033 -5.189 -6.257 1.00 95.31 185 ALA A O 1
ATOM 1483 N N . PHE A 1 186 ? 8.025 -6.545 -7.749 1.00 97.69 186 PHE A N 1
ATOM 1484 C CA . PHE A 1 186 ? 7.309 -6.064 -8.920 1.00 97.69 186 PHE A CA 1
ATOM 1485 C C . PHE A 1 186 ? 6.888 -7.284 -9.737 1.00 97.69 186 PHE A C 1
ATOM 1487 O O . PHE A 1 186 ? 7.732 -8.043 -10.216 1.00 97.69 186 PHE A O 1
ATOM 1494 N N . TRP A 1 187 ? 5.586 -7.481 -9.901 1.00 97.88 187 TRP A N 1
ATOM 1495 C CA . TRP A 1 187 ? 5.029 -8.407 -10.880 1.00 97.88 187 TRP A CA 1
ATOM 1496 C C . TRP A 1 187 ? 4.782 -7.625 -12.168 1.00 97.88 187 TRP A C 1
ATOM 1498 O O . TRP A 1 187 ? 4.002 -6.678 -12.157 1.00 97.88 187 TRP A O 1
ATOM 1508 N N . TYR A 1 188 ? 5.517 -7.935 -13.234 1.00 97.88 188 TYR A N 1
ATOM 1509 C CA . TYR A 1 188 ? 5.453 -7.221 -14.511 1.00 97.88 188 TYR A CA 1
ATOM 1510 C C . TYR A 1 188 ? 4.963 -8.168 -15.602 1.00 97.88 188 TYR A C 1
ATOM 1512 O O . TYR A 1 188 ? 5.738 -9.001 -16.074 1.00 97.88 188 TYR A O 1
ATOM 1520 N N . GLU A 1 189 ? 3.686 -8.060 -15.963 1.00 97.06 189 GLU A N 1
ATOM 1521 C CA . GLU A 1 189 ? 3.000 -8.857 -16.994 1.00 97.06 189 GLU A CA 1
ATOM 1522 C C . GLU A 1 189 ? 3.368 -10.350 -16.925 1.00 97.06 189 GLU A C 1
ATOM 1524 O O . GLU A 1 189 ? 3.914 -10.936 -17.865 1.00 97.06 189 GLU A O 1
ATOM 1529 N N . GLY A 1 190 ? 3.155 -10.952 -15.753 1.00 94.56 190 GLY A N 1
ATOM 1530 C CA . GLY A 1 190 ? 3.431 -12.369 -15.506 1.00 94.56 190 GLY A CA 1
ATOM 1531 C C . GLY A 1 190 ? 4.867 -12.690 -15.075 1.00 94.56 190 GLY A C 1
ATOM 1532 O O . GLY A 1 190 ? 5.189 -13.851 -14.804 1.00 94.56 190 GLY A O 1
ATOM 1533 N N . LYS A 1 191 ? 5.763 -11.694 -15.011 1.00 95.69 191 LYS A N 1
ATOM 1534 C CA . LYS A 1 191 ? 7.178 -11.881 -14.659 1.00 95.69 191 LYS A CA 1
ATOM 1535 C C . LYS A 1 191 ? 7.523 -11.274 -13.292 1.00 95.69 191 LYS A C 1
ATOM 1537 O O . LYS A 1 191 ? 7.445 -10.056 -13.132 1.00 95.69 191 LYS A O 1
ATOM 1542 N N . PRO A 1 192 ? 8.012 -12.073 -12.326 1.00 94.69 192 PRO A N 1
ATOM 1543 C CA . PRO A 1 192 ? 8.387 -11.564 -11.013 1.00 94.69 192 PRO A CA 1
ATOM 1544 C C . PRO A 1 192 ? 9.788 -10.935 -10.995 1.00 94.69 192 PRO A C 1
ATOM 1546 O O . PRO A 1 192 ? 10.767 -11.506 -11.490 1.00 94.69 192 PRO A O 1
ATOM 1549 N N . TYR A 1 193 ? 9.890 -9.794 -10.322 1.00 95.69 193 TYR A N 1
ATOM 1550 C CA . TYR A 1 193 ? 11.120 -9.163 -9.858 1.00 95.69 193 TYR A CA 1
ATOM 1551 C C . TYR A 1 193 ? 11.046 -9.079 -8.336 1.00 95.69 193 TYR A C 1
ATOM 1553 O O . TYR A 1 193 ? 10.076 -8.564 -7.789 1.00 95.69 193 TYR A O 1
ATOM 1561 N N . GLU A 1 194 ? 12.057 -9.600 -7.645 1.00 93.25 194 GLU A N 1
ATOM 1562 C CA . GLU A 1 194 ? 12.061 -9.683 -6.187 1.00 93.25 194 GLU A CA 1
ATOM 1563 C C . GLU A 1 194 ? 13.312 -9.016 -5.610 1.00 93.25 194 GLU A C 1
ATOM 1565 O O . GLU A 1 194 ? 14.452 -9.334 -5.968 1.00 93.25 194 GLU A O 1
ATOM 1570 N N . PHE A 1 195 ? 13.083 -8.126 -4.649 1.00 92.69 195 PHE A N 1
ATOM 1571 C CA . PHE A 1 195 ? 14.094 -7.387 -3.906 1.00 92.69 195 PHE A CA 1
ATOM 1572 C C . PHE A 1 195 ? 13.910 -7.654 -2.410 1.00 92.69 195 PHE A C 1
ATOM 1574 O O . PHE A 1 195 ? 13.541 -6.787 -1.624 1.00 92.69 195 PHE A O 1
ATOM 1581 N N . ASN A 1 196 ? 14.145 -8.904 -2.018 1.00 87.69 196 ASN A N 1
ATOM 1582 C CA . ASN A 1 196 ? 13.927 -9.387 -0.662 1.00 87.69 196 ASN A CA 1
ATOM 1583 C C . ASN A 1 196 ? 15.243 -9.716 0.062 1.00 87.69 196 ASN A C 1
ATOM 1585 O O . ASN A 1 196 ? 15.849 -10.757 -0.201 1.00 87.69 196 ASN A O 1
ATOM 1589 N N . PHE A 1 197 ? 15.674 -8.862 0.998 1.00 81.69 197 PHE A N 1
ATOM 1590 C CA . PHE A 1 197 ? 16.913 -9.069 1.763 1.00 81.69 197 PHE A CA 1
ATOM 1591 C C . PHE A 1 197 ? 16.852 -10.255 2.743 1.00 81.69 197 PHE A C 1
ATOM 1593 O O . PHE A 1 197 ? 17.904 -10.739 3.155 1.00 81.69 197 PHE A O 1
ATOM 1600 N N . SER A 1 198 ? 15.660 -10.734 3.129 1.00 76.06 198 SER A N 1
ATOM 1601 C CA . SER A 1 198 ? 15.531 -11.887 4.038 1.00 76.06 198 SER A CA 1
ATOM 1602 C C . SER A 1 198 ? 15.941 -13.200 3.359 1.00 76.06 198 SER A C 1
ATOM 1604 O O . SER A 1 198 ? 16.374 -14.148 4.012 1.00 76.06 198 SER A O 1
ATOM 1606 N N . LYS A 1 199 ? 15.891 -13.238 2.024 1.00 77.19 199 LYS A N 1
ATOM 1607 C CA . LYS A 1 199 ? 16.414 -14.326 1.200 1.00 77.19 199 LYS A CA 1
ATOM 1608 C C . LYS A 1 199 ? 17.860 -14.015 0.828 1.00 77.19 199 LYS A C 1
ATOM 1610 O O . LYS A 1 199 ? 18.109 -13.446 -0.224 1.00 77.19 199 LYS A O 1
ATOM 1615 N N . ALA A 1 200 ? 18.833 -14.395 1.656 1.00 73.06 200 ALA A N 1
ATOM 1616 C CA . ALA A 1 200 ? 20.241 -13.998 1.474 1.00 73.06 200 ALA A CA 1
ATOM 1617 C C . ALA A 1 200 ? 20.819 -14.244 0.053 1.00 73.06 200 ALA A C 1
ATOM 1619 O O . ALA A 1 200 ? 21.702 -13.512 -0.400 1.00 73.06 200 ALA A O 1
ATOM 1620 N N . TRP A 1 201 ? 20.305 -15.231 -0.691 1.00 77.44 201 TRP A N 1
ATOM 1621 C CA . TRP A 1 201 ? 20.716 -15.519 -2.073 1.00 77.44 201 TRP A CA 1
ATOM 1622 C C . TRP A 1 201 ? 20.218 -14.510 -3.125 1.00 77.44 201 TRP A C 1
ATOM 1624 O O . TRP A 1 201 ? 20.694 -14.551 -4.260 1.00 77.44 201 TRP A O 1
ATOM 1634 N N . THR A 1 202 ? 19.292 -13.602 -2.800 1.00 79.38 202 THR A N 1
ATOM 1635 C CA . THR A 1 202 ? 18.823 -12.539 -3.715 1.00 79.38 202 THR A CA 1
ATOM 1636 C C . THR A 1 202 ? 19.838 -11.402 -3.857 1.00 79.38 202 THR A C 1
ATOM 1638 O O . THR A 1 202 ? 19.795 -10.691 -4.861 1.00 79.38 202 THR A O 1
ATOM 1641 N N . ARG A 1 203 ? 20.773 -11.270 -2.897 1.00 84.06 203 ARG A N 1
ATOM 1642 C CA . ARG A 1 203 ? 21.864 -10.273 -2.867 1.00 84.06 203 ARG A CA 1
ATOM 1643 C C . ARG A 1 203 ? 21.372 -8.841 -3.092 1.00 84.06 203 ARG A C 1
ATOM 1645 O O . ARG A 1 203 ? 21.876 -8.122 -3.950 1.00 84.06 203 ARG A O 1
ATOM 1652 N N . VAL A 1 204 ? 20.361 -8.450 -2.321 1.00 90.25 204 VAL A N 1
ATOM 1653 C CA . VAL A 1 204 ? 19.689 -7.160 -2.491 1.00 90.25 204 VAL A CA 1
ATOM 1654 C C . VAL A 1 204 ? 20.560 -5.997 -2.032 1.00 90.25 204 VAL A C 1
ATOM 1656 O O . VAL A 1 204 ? 21.028 -5.955 -0.892 1.00 90.25 204 VAL A O 1
ATOM 1659 N N . HIS A 1 205 ? 20.703 -5.019 -2.917 1.00 92.31 205 HIS A N 1
ATOM 1660 C CA . HIS A 1 205 ? 21.147 -3.672 -2.600 1.00 92.31 205 HIS A CA 1
ATOM 1661 C C . HIS A 1 205 ? 19.937 -2.736 -2.560 1.00 92.31 205 HIS A C 1
ATOM 1663 O O . HIS A 1 205 ? 19.034 -2.872 -3.386 1.00 92.31 205 HIS A O 1
ATOM 1669 N N . THR A 1 206 ? 19.923 -1.798 -1.614 1.00 93.75 206 THR A N 1
ATOM 1670 C CA . THR A 1 206 ? 18.843 -0.819 -1.438 1.00 93.75 206 THR A CA 1
ATOM 1671 C C . THR A 1 206 ? 19.455 0.538 -1.151 1.00 93.75 206 THR A C 1
ATOM 1673 O O . THR A 1 206 ? 20.226 0.668 -0.201 1.00 93.75 206 THR A O 1
ATOM 1676 N N . GLU A 1 207 ? 19.078 1.521 -1.955 1.00 94.50 207 GLU A N 1
ATOM 1677 C CA . GLU A 1 207 ? 19.229 2.943 -1.680 1.00 94.50 207 GLU A CA 1
ATOM 1678 C C . GLU A 1 207 ? 17.824 3.529 -1.597 1.00 94.50 207 GLU A C 1
ATOM 1680 O O . GLU A 1 207 ? 16.957 3.217 -2.410 1.00 94.50 207 GLU A O 1
ATOM 1685 N N . PHE A 1 208 ? 17.565 4.308 -0.558 1.00 93.50 208 PHE A N 1
ATOM 1686 C CA . PHE A 1 208 ? 16.249 4.871 -0.309 1.00 93.50 208 PHE A CA 1
ATOM 1687 C C . PHE A 1 208 ? 16.413 6.244 0.318 1.00 93.50 208 PHE A C 1
ATOM 1689 O O . PHE A 1 208 ? 17.198 6.393 1.262 1.00 93.50 208 PHE A O 1
ATOM 1696 N N . ASP A 1 209 ? 15.636 7.202 -0.168 1.00 94.50 209 ASP A N 1
ATOM 1697 C CA . ASP A 1 209 ? 15.447 8.522 0.409 1.00 94.50 209 ASP A CA 1
ATOM 1698 C C . ASP A 1 209 ? 13.961 8.891 0.422 1.00 94.50 209 ASP A C 1
ATOM 1700 O O . ASP A 1 209 ? 13.194 8.494 -0.458 1.00 94.50 209 ASP A O 1
ATOM 1704 N N . CYS A 1 210 ? 13.560 9.650 1.438 1.00 95.75 210 CYS A N 1
ATOM 1705 C CA . CYS A 1 210 ? 12.241 10.256 1.488 1.00 95.75 210 CYS A CA 1
ATOM 1706 C C . CYS A 1 210 ? 12.353 11.659 2.064 1.00 95.75 210 CYS A C 1
ATOM 1708 O O . CYS A 1 210 ? 12.904 11.864 3.149 1.00 95.75 210 CYS A O 1
ATOM 1710 N N . ARG A 1 211 ? 11.785 12.619 1.343 1.00 95.50 211 ARG A N 1
ATOM 1711 C CA . ARG A 1 211 ? 11.818 14.031 1.685 1.00 95.50 211 ARG A CA 1
ATOM 1712 C C . ARG A 1 211 ? 10.405 14.564 1.848 1.00 95.50 211 ARG A C 1
ATOM 1714 O O . ARG A 1 211 ? 9.588 14.499 0.936 1.00 95.50 211 ARG A O 1
ATOM 1721 N N . GLU A 1 212 ? 10.162 15.187 2.993 1.00 96.25 212 GLU A N 1
ATOM 1722 C CA . GLU A 1 212 ? 9.012 16.061 3.197 1.00 96.25 212 GLU A CA 1
ATOM 1723 C C . GLU A 1 212 ? 9.355 17.473 2.675 1.00 96.25 212 GLU A C 1
ATOM 1725 O O . GLU A 1 212 ? 10.315 18.096 3.137 1.00 96.25 212 GLU A O 1
ATOM 1730 N N . THR A 1 213 ? 8.614 17.973 1.680 1.00 96.81 213 THR A N 1
ATOM 1731 C CA . THR A 1 213 ? 8.680 19.373 1.208 1.00 96.81 213 THR A CA 1
ATOM 1732 C C . THR A 1 213 ? 7.635 20.217 1.941 1.00 96.81 213 THR A C 1
ATOM 1734 O O . THR A 1 213 ? 7.106 19.793 2.965 1.00 96.81 213 THR A O 1
ATOM 1737 N N . GLU A 1 214 ? 7.339 21.432 1.479 1.00 97.12 214 GLU A N 1
ATOM 1738 C CA . GLU A 1 214 ? 6.230 22.222 2.026 1.00 97.12 214 GLU A CA 1
ATOM 1739 C C . GLU A 1 214 ? 4.876 21.552 1.739 1.00 97.12 214 GLU A C 1
ATOM 1741 O O . GLU A 1 214 ? 4.079 21.341 2.654 1.00 97.12 214 GLU A O 1
ATOM 1746 N N . ASP A 1 215 ? 4.681 21.131 0.493 1.00 97.88 215 ASP A N 1
ATOM 1747 C CA . ASP A 1 215 ? 3.419 20.706 -0.112 1.00 97.88 215 ASP A CA 1
ATOM 1748 C C . ASP A 1 215 ? 3.324 19.197 -0.378 1.00 97.88 215 ASP A C 1
ATOM 1750 O O . ASP A 1 215 ? 2.225 18.669 -0.533 1.00 97.88 215 ASP A O 1
ATOM 1754 N N . GLN A 1 216 ? 4.450 18.486 -0.413 1.00 98.06 216 GLN A N 1
ATOM 1755 C CA . GLN A 1 216 ? 4.539 17.107 -0.889 1.00 98.06 216 GLN A CA 1
ATOM 1756 C C . GLN A 1 216 ? 5.394 16.233 0.025 1.00 98.06 216 GLN A C 1
ATOM 1758 O O . GLN A 1 216 ? 6.236 16.705 0.793 1.00 98.06 216 GLN A O 1
ATOM 1763 N N . ILE A 1 217 ? 5.190 14.928 -0.103 1.00 98.12 217 ILE A N 1
ATOM 1764 C CA . ILE A 1 217 ? 6.151 13.907 0.299 1.00 98.12 217 ILE A CA 1
ATOM 1765 C C . ILE A 1 217 ? 6.705 13.274 -0.978 1.00 98.12 217 ILE A C 1
ATOM 1767 O O . ILE A 1 217 ? 5.952 13.004 -1.916 1.00 98.12 217 ILE A O 1
ATOM 1771 N N . VAL A 1 218 ? 8.022 13.093 -1.033 1.00 98.38 218 VAL A N 1
ATOM 1772 C CA . VAL A 1 218 ? 8.751 12.611 -2.210 1.00 98.38 218 VAL A CA 1
ATOM 1773 C C . VAL A 1 218 ? 9.605 11.422 -1.803 1.00 98.38 218 VAL A C 1
ATOM 1775 O O . VAL A 1 218 ? 10.423 11.548 -0.895 1.00 98.38 218 VAL A O 1
ATOM 1778 N N . TRP A 1 219 ? 9.447 10.293 -2.485 1.00 98.31 219 TRP A N 1
ATOM 1779 C CA . TRP A 1 219 ? 10.220 9.074 -2.269 1.00 98.31 219 TRP A CA 1
ATOM 1780 C C . TRP A 1 219 ? 11.094 8.787 -3.483 1.00 98.31 219 TRP A C 1
ATOM 1782 O O . TRP A 1 219 ? 10.634 8.880 -4.620 1.00 98.31 219 TRP A O 1
ATOM 1792 N N . HIS A 1 220 ? 12.323 8.357 -3.216 1.00 98.12 220 HIS A N 1
ATOM 1793 C CA . HIS A 1 220 ? 13.209 7.742 -4.192 1.00 98.12 220 HIS A CA 1
ATOM 1794 C C . HIS A 1 220 ? 13.683 6.397 -3.643 1.00 98.12 220 HIS A C 1
ATOM 1796 O O . HIS A 1 220 ? 14.305 6.341 -2.580 1.00 98.12 220 HIS A O 1
ATOM 1802 N N . VAL A 1 221 ? 13.398 5.309 -4.353 1.00 98.12 221 VAL A N 1
ATOM 1803 C CA . VAL A 1 221 ? 13.835 3.955 -3.995 1.00 98.12 221 VAL A CA 1
ATOM 1804 C C . VAL A 1 221 ? 14.575 3.347 -5.174 1.00 98.12 221 VAL A C 1
ATOM 1806 O O . VAL A 1 221 ? 14.003 3.148 -6.239 1.00 98.12 221 VAL A O 1
ATOM 1809 N N . GLU A 1 222 ? 15.825 2.957 -4.963 1.00 97.88 222 GLU A N 1
ATOM 1810 C CA . GLU A 1 222 ? 16.580 2.144 -5.902 1.00 97.88 222 GLU A CA 1
ATOM 1811 C C . GLU A 1 222 ? 16.919 0.793 -5.268 1.00 97.88 222 GLU A C 1
ATOM 1813 O O . GLU A 1 222 ? 17.596 0.701 -4.240 1.00 97.88 222 GLU A O 1
ATOM 1818 N N . GLN A 1 223 ? 16.494 -0.290 -5.915 1.00 97.19 223 GLN A N 1
ATOM 1819 C CA . GLN A 1 223 ? 16.833 -1.644 -5.501 1.00 97.19 223 GLN A CA 1
ATOM 1820 C C . GLN A 1 223 ? 17.435 -2.448 -6.644 1.00 97.19 223 GLN A C 1
ATOM 1822 O O . GLN A 1 223 ? 17.009 -2.380 -7.797 1.00 97.19 223 GLN A O 1
ATOM 1827 N N . ARG A 1 224 ? 18.449 -3.245 -6.310 1.00 96.50 224 ARG A N 1
ATOM 1828 C CA . ARG A 1 224 ? 19.113 -4.166 -7.236 1.00 96.50 224 ARG A CA 1
ATOM 1829 C C . ARG A 1 224 ? 19.175 -5.538 -6.601 1.00 96.50 224 ARG A C 1
ATOM 1831 O O . ARG A 1 224 ? 19.480 -5.652 -5.418 1.00 96.50 224 ARG A O 1
ATOM 1838 N N . SER A 1 225 ? 18.903 -6.574 -7.376 1.00 94.88 225 SER A N 1
ATOM 1839 C CA . SER A 1 225 ? 19.020 -7.960 -6.937 1.00 94.88 225 SER A CA 1
ATOM 1840 C C . SER A 1 225 ? 19.403 -8.845 -8.117 1.00 94.88 225 SER A C 1
ATOM 1842 O O . SER A 1 225 ? 19.535 -8.397 -9.258 1.00 94.88 225 SER A O 1
ATOM 1844 N N . ASN A 1 226 ? 19.511 -10.144 -7.862 1.00 92.56 226 ASN A N 1
ATOM 1845 C CA . ASN A 1 226 ? 19.668 -11.116 -8.931 1.00 92.56 226 ASN A CA 1
ATOM 1846 C C . ASN A 1 226 ? 18.467 -11.178 -9.892 1.00 92.56 226 ASN A C 1
ATOM 1848 O O . ASN A 1 226 ? 18.614 -11.833 -10.913 1.00 92.56 226 ASN A O 1
ATOM 1852 N N . SER A 1 227 ? 17.303 -10.558 -9.629 1.00 92.62 227 SER A N 1
ATOM 1853 C CA . SER A 1 227 ? 16.193 -10.493 -10.600 1.00 92.62 227 SER A CA 1
ATOM 1854 C C . SER A 1 227 ? 16.301 -9.325 -11.582 1.00 92.62 227 SER A C 1
ATOM 1856 O O . SER A 1 227 ? 15.754 -9.428 -12.678 1.00 92.62 227 SER A O 1
ATOM 1858 N N . GLY A 1 228 ? 17.030 -8.263 -11.236 1.00 96.31 228 GLY A N 1
ATOM 1859 C CA . GLY A 1 228 ? 17.148 -7.047 -12.039 1.00 96.31 228 GLY A CA 1
ATOM 1860 C C . GLY A 1 228 ? 17.389 -5.810 -11.175 1.00 96.31 228 GLY A C 1
ATOM 1861 O O . GLY A 1 228 ? 17.876 -5.914 -10.046 1.00 96.31 228 GLY A O 1
ATOM 1862 N N . LYS A 1 229 ? 17.027 -4.641 -11.701 1.00 98.12 229 LYS A N 1
ATOM 1863 C CA . LYS A 1 229 ? 17.053 -3.361 -10.980 1.00 98.12 229 LYS A CA 1
ATOM 1864 C C . LYS A 1 229 ? 15.698 -2.664 -11.107 1.00 98.12 229 LYS A C 1
ATOM 1866 O O . LYS A 1 229 ? 15.092 -2.707 -12.172 1.00 98.12 229 LYS A O 1
ATOM 1871 N N . MET A 1 230 ? 15.250 -2.027 -10.033 1.00 98.44 230 MET A N 1
ATOM 1872 C CA . MET A 1 230 ? 14.047 -1.200 -9.979 1.00 98.44 230 MET A CA 1
ATOM 1873 C C . MET A 1 230 ? 14.420 0.165 -9.402 1.00 98.44 230 MET A C 1
ATOM 1875 O O . MET A 1 230 ? 15.104 0.226 -8.380 1.00 98.44 230 MET A O 1
ATOM 1879 N N . ILE A 1 231 ? 14.001 1.234 -10.073 1.00 98.69 231 ILE A N 1
ATOM 1880 C CA . ILE A 1 231 ? 14.071 2.609 -9.568 1.00 98.69 231 ILE A CA 1
ATOM 1881 C C . ILE A 1 231 ? 12.642 3.123 -9.495 1.00 98.69 231 ILE A C 1
ATOM 1883 O O . ILE A 1 231 ? 11.945 3.086 -10.505 1.00 98.69 231 ILE A O 1
ATOM 1887 N N . THR A 1 232 ? 12.217 3.573 -8.326 1.00 98.75 232 THR A N 1
ATOM 1888 C CA . THR A 1 232 ? 10.859 4.034 -8.061 1.00 98.75 232 THR A CA 1
ATOM 1889 C C . THR A 1 232 ? 10.919 5.444 -7.499 1.00 98.75 232 THR A C 1
ATOM 1891 O O . THR A 1 232 ? 11.453 5.659 -6.412 1.00 98.75 232 THR A O 1
ATOM 1894 N N . ASP A 1 233 ? 10.346 6.383 -8.241 1.00 98.75 233 ASP A N 1
ATOM 1895 C CA . ASP A 1 233 ? 10.211 7.785 -7.861 1.00 98.75 233 ASP A CA 1
ATOM 1896 C C . ASP A 1 233 ? 8.730 8.092 -7.683 1.00 98.75 233 ASP A C 1
ATOM 1898 O O . ASP A 1 233 ? 7.946 7.914 -8.617 1.00 98.75 233 ASP A O 1
ATOM 1902 N N . VAL A 1 234 ? 8.340 8.524 -6.486 1.00 98.69 234 VAL A N 1
ATOM 1903 C CA . VAL A 1 234 ? 6.936 8.758 -6.127 1.00 98.69 234 VAL A CA 1
ATOM 1904 C C . VAL A 1 234 ? 6.795 10.105 -5.448 1.00 98.69 234 VAL A C 1
ATOM 1906 O O . VAL A 1 234 ? 7.630 10.495 -4.635 1.00 98.69 234 VAL A O 1
ATOM 1909 N N . THR A 1 235 ? 5.704 10.799 -5.742 1.00 98.50 235 THR A N 1
ATOM 1910 C CA . THR A 1 235 ? 5.273 11.985 -5.010 1.00 98.50 235 THR A CA 1
ATOM 1911 C C . THR A 1 235 ? 3.829 11.833 -4.556 1.00 98.50 235 THR A C 1
ATOM 1913 O O . THR A 1 235 ? 3.010 11.188 -5.210 1.00 98.50 235 THR A O 1
ATOM 1916 N N . CYS A 1 236 ? 3.501 12.426 -3.413 1.00 98.38 236 CYS A N 1
ATOM 1917 C CA . CYS A 1 236 ? 2.128 12.540 -2.938 1.00 98.38 236 CYS A CA 1
ATOM 1918 C C . CYS A 1 236 ? 1.917 13.934 -2.347 1.00 98.38 236 CYS A C 1
ATOM 1920 O O . CYS A 1 236 ? 2.768 14.442 -1.615 1.00 98.38 236 CYS A O 1
ATOM 1922 N N . GLN A 1 237 ? 0.802 14.569 -2.699 1.00 98.06 237 GLN A N 1
ATOM 1923 C CA . GLN A 1 237 ? 0.457 15.898 -2.209 1.00 98.06 237 GLN A CA 1
ATOM 1924 C C . GLN A 1 237 ? -0.057 15.788 -0.778 1.00 98.06 237 GLN A C 1
ATOM 1926 O O . GLN A 1 237 ? -0.982 15.026 -0.517 1.00 98.06 237 GLN A O 1
ATOM 1931 N N . LYS A 1 238 ? 0.471 16.588 0.151 1.00 97.38 238 LYS A N 1
ATOM 1932 C CA . LYS A 1 238 ? 0.054 16.542 1.562 1.00 97.38 238 LYS A CA 1
ATOM 1933 C C . LYS A 1 238 ? -1.429 16.828 1.762 1.00 97.38 238 LYS A C 1
ATOM 1935 O O . LYS A 1 238 ? -2.005 16.321 2.714 1.00 97.38 238 LYS A O 1
ATOM 1940 N N . LYS A 1 239 ? -2.042 17.616 0.872 1.00 96.62 239 LYS A N 1
ATOM 1941 C CA . LYS A 1 239 ? -3.489 17.877 0.888 1.00 96.62 239 LYS A CA 1
ATOM 1942 C C . LYS A 1 239 ? -4.340 16.620 0.654 1.00 96.62 239 LYS A C 1
ATOM 1944 O O . LYS A 1 239 ? -5.499 16.613 1.036 1.00 96.62 239 LYS A O 1
ATOM 1949 N N . ASP A 1 240 ? -3.761 15.583 0.045 1.00 95.94 240 ASP A N 1
ATOM 1950 C CA . ASP A 1 240 ? -4.414 14.301 -0.232 1.00 95.94 240 ASP A CA 1
ATOM 1951 C C . ASP A 1 240 ? -4.007 13.212 0.780 1.00 95.94 240 ASP A C 1
ATOM 1953 O O . ASP A 1 240 ? -4.379 12.045 0.634 1.00 95.94 240 ASP A O 1
ATOM 1957 N N . MET A 1 241 ? -3.217 13.577 1.794 1.00 96.88 241 MET A N 1
ATOM 1958 C CA . MET A 1 241 ? -2.689 12.682 2.819 1.00 96.88 241 MET A CA 1
ATOM 1959 C C . MET A 1 241 ? -3.247 13.046 4.192 1.00 96.88 241 MET A C 1
ATOM 1961 O O . MET A 1 241 ? -3.673 14.172 4.435 1.00 96.88 241 MET A O 1
ATOM 1965 N N . LEU A 1 242 ? -3.143 12.113 5.135 1.00 96.00 242 LEU A N 1
ATOM 1966 C CA . LEU A 1 242 ? -3.338 12.401 6.553 1.00 96.00 242 LEU A CA 1
ATOM 1967 C C . LEU A 1 242 ? -2.138 11.952 7.387 1.00 96.00 242 LEU A C 1
ATOM 1969 O O . LEU A 1 242 ? -1.363 11.074 6.997 1.00 96.00 242 LEU A O 1
ATOM 1973 N N . LEU A 1 243 ? -2.008 12.558 8.566 1.00 94.94 243 LEU A N 1
ATOM 1974 C CA . LEU A 1 243 ? -1.103 12.084 9.604 1.00 94.94 243 LEU A CA 1
ATOM 1975 C C . LEU A 1 243 ? -1.810 11.003 10.411 1.00 94.94 243 LEU A C 1
ATOM 1977 O O . LEU A 1 243 ? -2.555 11.278 11.352 1.00 94.94 243 LEU A O 1
ATOM 1981 N N . VAL A 1 244 ? -1.562 9.761 10.018 1.00 93.44 244 VAL A N 1
ATOM 1982 C CA . VAL A 1 244 ? -2.167 8.596 10.641 1.00 93.44 244 VAL A CA 1
ATOM 1983 C C . VAL A 1 244 ? -1.682 8.443 12.075 1.00 93.44 244 VAL A C 1
ATOM 1985 O O . VAL A 1 244 ? -0.488 8.485 12.376 1.00 93.44 244 VAL A O 1
ATOM 1988 N N . ASN A 1 245 ? -2.632 8.200 12.973 1.00 90.69 245 ASN A N 1
ATOM 1989 C CA . ASN A 1 245 ? -2.338 7.883 14.363 1.00 90.69 245 ASN A CA 1
ATOM 1990 C C . ASN A 1 245 ? -2.346 6.373 14.577 1.00 90.69 245 ASN A C 1
ATOM 1992 O O . ASN A 1 245 ? -3.322 5.697 14.235 1.00 90.69 245 ASN A O 1
ATOM 1996 N N . TYR A 1 246 ? -1.254 5.859 15.139 1.00 85.62 246 TYR A N 1
ATOM 1997 C CA . TYR A 1 246 ? -1.053 4.435 15.365 1.00 85.62 246 TYR A CA 1
ATOM 1998 C C . TYR A 1 246 ? -0.392 4.189 16.725 1.00 85.62 246 TYR A C 1
ATOM 2000 O O . TYR A 1 246 ? 0.635 4.792 17.050 1.00 85.62 246 TYR A O 1
ATOM 2008 N N . GLU A 1 247 ? -0.969 3.279 17.505 1.00 88.88 247 GLU A N 1
ATOM 2009 C CA . GLU A 1 247 ? -0.335 2.710 18.693 1.00 88.88 247 GLU A CA 1
ATOM 2010 C C . GLU A 1 247 ? 0.329 1.386 18.341 1.00 88.88 247 GLU A C 1
ATOM 2012 O O . GLU A 1 247 ? -0.242 0.538 17.652 1.00 88.88 247 GLU A O 1
ATOM 2017 N N . SER A 1 248 ? 1.549 1.208 18.831 1.00 85.12 248 SER A N 1
ATOM 2018 C CA . SER A 1 248 ? 2.231 -0.080 18.758 1.00 85.12 248 SER A CA 1
ATOM 2019 C C . SER A 1 248 ? 1.490 -1.108 19.633 1.00 85.12 248 SER A C 1
ATOM 2021 O O . SER A 1 248 ? 0.755 -0.714 20.539 1.00 85.12 248 SER A O 1
ATOM 2023 N N . PRO A 1 249 ? 1.680 -2.421 19.419 1.00 83.69 249 PRO A N 1
ATOM 2024 C CA . PRO A 1 249 ? 1.049 -3.470 20.231 1.00 83.69 249 PRO A CA 1
ATOM 2025 C C . PRO A 1 249 ? 1.244 -3.347 21.754 1.00 83.69 249 PRO A C 1
ATOM 2027 O O . PRO A 1 249 ? 0.430 -3.860 22.516 1.00 83.69 249 PRO A O 1
ATOM 2030 N N . ASP A 1 250 ? 2.299 -2.662 22.203 1.00 85.38 250 ASP A N 1
ATOM 2031 C CA . ASP A 1 250 ? 2.564 -2.353 23.614 1.00 85.38 250 ASP A CA 1
ATOM 2032 C C . ASP A 1 250 ? 1.834 -1.099 24.140 1.00 85.38 250 ASP A C 1
ATOM 2034 O O . ASP A 1 250 ? 2.040 -0.697 25.284 1.00 85.38 250 ASP A O 1
ATOM 2038 N N . GLY A 1 251 ? 0.986 -0.474 23.320 1.00 86.19 251 GLY A N 1
ATOM 2039 C CA . GLY A 1 251 ? 0.239 0.744 23.632 1.00 86.19 251 GLY A CA 1
ATOM 2040 C C . GLY A 1 251 ? 1.028 2.039 23.423 1.00 86.19 251 GLY A C 1
ATOM 2041 O O . GLY A 1 251 ? 0.491 3.122 23.644 1.00 86.19 251 GLY A O 1
ATOM 2042 N N . ALA A 1 252 ? 2.293 1.984 22.993 1.00 88.94 252 ALA A N 1
ATOM 2043 C CA . ALA A 1 252 ? 3.074 3.197 22.787 1.00 88.94 252 ALA A CA 1
ATOM 2044 C C . ALA A 1 252 ? 2.833 3.811 21.397 1.00 88.94 252 ALA A C 1
ATOM 2046 O O . ALA A 1 252 ? 3.040 3.185 20.349 1.00 88.94 252 ALA A O 1
ATOM 2047 N N . ARG A 1 253 ? 2.483 5.100 21.382 1.00 89.44 253 ARG A N 1
ATOM 2048 C CA . ARG A 1 253 ? 2.420 5.927 20.170 1.00 89.44 253 ARG A CA 1
ATOM 2049 C C . ARG A 1 253 ? 3.789 6.543 19.866 1.00 89.44 253 ARG A C 1
ATOM 2051 O O . ARG A 1 253 ? 4.124 7.627 20.351 1.00 89.44 253 ARG A O 1
ATOM 2058 N N . ARG A 1 254 ? 4.587 5.830 19.067 1.00 90.38 254 ARG A N 1
ATOM 2059 C CA . ARG A 1 254 ? 5.953 6.235 18.678 1.00 90.38 254 ARG A CA 1
ATOM 2060 C C . ARG A 1 254 ? 5.966 7.129 17.440 1.00 90.38 254 ARG A C 1
ATOM 2062 O O . ARG A 1 254 ? 6.534 8.219 17.463 1.00 90.38 254 ARG A O 1
ATOM 2069 N N . HIS A 1 255 ? 5.275 6.703 16.385 1.00 90.31 255 HIS A N 1
ATOM 2070 C CA . HIS A 1 255 ? 5.111 7.482 15.161 1.00 90.31 255 HIS A CA 1
ATOM 2071 C C . HIS A 1 255 ? 4.154 8.655 15.403 1.00 90.31 255 HIS A C 1
ATOM 2073 O O . HIS A 1 255 ? 2.945 8.481 15.538 1.00 90.31 255 HIS A O 1
ATOM 2079 N N . ARG A 1 256 ? 4.707 9.870 15.492 1.00 89.88 256 ARG A N 1
ATOM 2080 C CA . ARG A 1 256 ? 3.933 11.120 15.644 1.00 89.88 256 ARG A CA 1
ATOM 2081 C C . ARG A 1 256 ? 3.739 11.877 14.333 1.00 89.88 256 ARG A C 1
ATOM 2083 O O . ARG A 1 256 ? 2.945 12.810 14.282 1.00 89.88 256 ARG A O 1
ATOM 2090 N N . ARG A 1 257 ? 4.488 11.494 13.300 1.00 92.81 257 ARG A N 1
ATOM 2091 C CA . ARG A 1 257 ? 4.443 12.058 11.950 1.00 92.81 257 ARG A CA 1
ATOM 2092 C C . ARG A 1 257 ? 4.481 10.917 10.935 1.00 92.81 257 ARG A C 1
ATOM 2094 O O . ARG A 1 257 ? 5.517 10.675 10.330 1.00 92.81 257 ARG A O 1
ATOM 2101 N N . LEU A 1 258 ? 3.380 10.173 10.844 1.00 94.56 258 LEU A N 1
ATOM 2102 C CA . LEU A 1 258 ? 3.206 9.093 9.873 1.00 94.56 258 LEU A CA 1
ATOM 2103 C C . LEU A 1 258 ? 2.276 9.579 8.768 1.00 94.56 258 LEU A C 1
ATOM 2105 O O . LEU A 1 258 ? 1.058 9.569 8.922 1.00 94.56 258 LEU A O 1
ATOM 2109 N N . TRP A 1 259 ? 2.867 10.051 7.679 1.00 96.88 259 TRP A N 1
ATOM 2110 C CA . TRP A 1 259 ? 2.138 10.404 6.473 1.00 96.88 259 TRP A CA 1
ATOM 2111 C C . TRP A 1 259 ? 1.559 9.151 5.834 1.00 96.88 259 TRP A C 1
ATOM 2113 O O . TRP A 1 259 ? 2.240 8.130 5.754 1.00 96.88 259 TRP A O 1
ATOM 2123 N N . ASN A 1 260 ? 0.311 9.244 5.392 1.00 96.94 260 ASN A N 1
ATOM 2124 C CA . ASN A 1 260 ? -0.435 8.152 4.786 1.00 96.94 260 ASN A CA 1
ATOM 2125 C C . ASN A 1 260 ? -1.321 8.715 3.666 1.00 96.94 260 ASN A C 1
ATOM 2127 O O . ASN A 1 260 ? -2.016 9.710 3.881 1.00 96.94 260 ASN A O 1
ATOM 2131 N N . GLY A 1 261 ? -1.281 8.116 2.481 1.00 96.69 261 GLY A N 1
ATOM 2132 C CA . GLY A 1 261 ? -2.014 8.572 1.301 1.00 96.69 261 GLY A CA 1
ATOM 2133 C C . GLY A 1 261 ? -2.306 7.434 0.329 1.00 96.69 261 GLY A C 1
ATOM 2134 O O . GLY A 1 261 ? -1.677 6.384 0.398 1.00 96.69 261 GLY A O 1
ATOM 2135 N N . GLY A 1 262 ? -3.232 7.666 -0.603 1.00 95.50 262 GLY A N 1
ATOM 2136 C CA . GLY A 1 262 ? -3.579 6.720 -1.681 1.00 95.50 262 GLY A CA 1
ATOM 2137 C C . GLY A 1 262 ? -3.635 7.340 -3.076 1.00 95.50 262 GLY A C 1
ATOM 2138 O O . GLY A 1 262 ? -4.059 6.692 -4.028 1.00 95.50 262 GLY A O 1
ATOM 2139 N N . ASN A 1 263 ? -3.234 8.607 -3.198 1.00 96.12 263 ASN A N 1
ATOM 2140 C CA . ASN A 1 263 ? -3.250 9.377 -4.445 1.00 96.12 263 ASN A CA 1
ATOM 2141 C C . ASN A 1 263 ? -1.832 9.720 -4.916 1.00 96.12 263 ASN A C 1
ATOM 2143 O O . ASN A 1 263 ? -1.623 10.724 -5.595 1.00 96.12 263 ASN A O 1
ATOM 2147 N N . GLY A 1 264 ? -0.834 8.925 -4.519 1.00 98.00 264 GLY A N 1
ATOM 2148 C CA . GLY A 1 264 ? 0.523 9.106 -5.012 1.00 98.00 264 GLY A CA 1
ATOM 2149 C C . GLY A 1 264 ? 0.605 8.880 -6.521 1.00 98.00 264 GLY A C 1
ATOM 2150 O O . GLY A 1 264 ? -0.142 8.080 -7.091 1.00 98.00 264 GLY A O 1
ATOM 2151 N N . VAL A 1 265 ? 1.534 9.581 -7.159 1.00 98.69 265 VAL A N 1
ATOM 2152 C CA . VAL A 1 265 ? 1.860 9.435 -8.580 1.00 98.69 265 VAL A CA 1
ATOM 2153 C C . VAL A 1 265 ? 3.364 9.294 -8.734 1.00 98.69 265 VAL A C 1
ATOM 2155 O O . VAL A 1 265 ? 4.136 9.814 -7.928 1.00 98.69 265 VAL A O 1
ATOM 2158 N N . GLY A 1 266 ? 3.807 8.580 -9.758 1.00 98.50 266 GLY A N 1
ATOM 2159 C CA . GLY A 1 266 ? 5.228 8.319 -9.895 1.00 98.50 266 GLY A CA 1
ATOM 2160 C C . GLY A 1 266 ? 5.613 7.550 -11.137 1.00 98.50 266 GLY A C 1
ATOM 2161 O O . GLY A 1 266 ? 4.811 7.326 -12.049 1.00 98.50 266 GLY A O 1
ATOM 2162 N N . THR A 1 267 ? 6.876 7.142 -11.156 1.00 98.75 267 THR A N 1
ATOM 2163 C CA . THR A 1 267 ? 7.410 6.258 -12.184 1.00 98.75 267 THR A CA 1
ATOM 2164 C C . THR A 1 267 ? 8.226 5.134 -11.589 1.00 98.75 267 THR A C 1
ATOM 2166 O O . THR A 1 267 ? 8.977 5.341 -10.638 1.00 98.75 267 THR A O 1
ATOM 2169 N N . VAL A 1 268 ? 8.124 3.962 -12.208 1.00 98.81 268 VAL A N 1
ATOM 2170 C CA . VAL A 1 268 ? 8.991 2.822 -11.938 1.00 98.81 268 VAL A CA 1
ATOM 2171 C C . VAL A 1 268 ? 9.798 2.507 -13.189 1.00 98.81 268 VAL A C 1
ATOM 2173 O O . VAL A 1 268 ? 9.242 2.185 -14.233 1.00 98.81 268 VAL A O 1
ATOM 2176 N N . GLN A 1 269 ? 11.120 2.590 -13.104 1.00 98.81 269 GLN A N 1
ATOM 2177 C CA . GLN A 1 269 ? 12.024 2.119 -14.147 1.00 98.81 269 GLN A CA 1
ATOM 2178 C C . GLN A 1 269 ? 12.482 0.709 -13.800 1.00 98.81 269 GLN A C 1
ATOM 2180 O O . GLN A 1 269 ? 13.124 0.487 -12.769 1.00 98.81 269 GLN A O 1
ATOM 2185 N N . LEU A 1 270 ? 12.171 -0.243 -14.675 1.00 98.56 270 LEU A N 1
ATOM 2186 C CA . LEU A 1 270 ? 12.504 -1.645 -14.481 1.00 98.56 270 LEU A CA 1
ATOM 2187 C C . LEU A 1 270 ? 13.616 -2.046 -15.443 1.00 98.56 270 LEU A C 1
ATOM 2189 O O . LEU A 1 270 ? 13.522 -1.812 -16.643 1.00 98.56 270 LEU A O 1
ATOM 2193 N N . TYR A 1 271 ? 14.662 -2.682 -14.931 1.00 98.56 271 TYR A N 1
ATOM 2194 C CA . TYR A 1 271 ? 15.812 -3.138 -15.705 1.00 98.56 271 TYR A CA 1
ATOM 2195 C C . TYR A 1 271 ? 16.026 -4.633 -15.501 1.00 98.56 271 TYR A C 1
ATOM 2197 O O . TYR A 1 271 ? 15.814 -5.175 -14.412 1.00 98.56 271 TYR A O 1
ATOM 2205 N N . ASP A 1 272 ? 16.492 -5.311 -16.544 1.00 96.44 272 ASP A N 1
ATOM 2206 C CA . ASP A 1 272 ? 16.869 -6.713 -16.456 1.00 96.44 272 ASP A CA 1
ATOM 2207 C C . ASP A 1 272 ? 18.221 -6.906 -15.739 1.00 96.44 272 ASP A C 1
ATOM 2209 O O . ASP A 1 272 ? 18.905 -5.966 -15.329 1.00 96.44 272 ASP A O 1
ATOM 2213 N N . ARG A 1 273 ? 18.634 -8.168 -15.590 1.00 93.50 273 ARG A N 1
ATOM 2214 C CA . ARG A 1 273 ? 19.899 -8.540 -14.931 1.00 93.50 273 ARG A CA 1
ATOM 2215 C C . ARG A 1 273 ? 21.148 -8.071 -15.685 1.00 93.50 273 ARG A C 1
ATOM 2217 O O . ARG A 1 273 ? 22.232 -8.079 -15.112 1.00 93.50 273 ARG A O 1
ATOM 2224 N N . ARG A 1 274 ? 21.017 -7.735 -16.971 1.00 94.25 274 ARG A N 1
ATOM 2225 C CA . ARG A 1 274 ? 22.098 -7.231 -17.828 1.00 94.25 274 ARG A CA 1
ATOM 2226 C C . ARG A 1 274 ? 22.158 -5.701 -17.816 1.00 94.25 274 ARG A C 1
ATOM 2228 O O . ARG A 1 274 ? 23.066 -5.139 -18.418 1.00 94.25 274 ARG A O 1
ATOM 2235 N N . GLY A 1 275 ? 21.226 -5.041 -17.125 1.00 95.38 275 GLY A N 1
ATOM 2236 C CA . GLY A 1 275 ? 21.127 -3.588 -17.043 1.00 95.38 275 GLY A CA 1
ATOM 2237 C C . GLY A 1 275 ? 20.364 -2.952 -18.205 1.00 95.38 275 GLY A C 1
ATOM 2238 O O . GLY A 1 275 ? 20.361 -1.728 -18.309 1.00 95.38 275 GLY A O 1
ATOM 2239 N N . ALA A 1 276 ? 19.714 -3.739 -19.069 1.00 97.62 276 ALA A N 1
ATOM 2240 C CA . ALA A 1 276 ? 18.862 -3.195 -20.120 1.00 97.62 276 ALA A CA 1
ATOM 2241 C C . ALA A 1 276 ? 17.526 -2.735 -19.524 1.00 97.62 276 ALA A C 1
ATOM 2243 O O . ALA A 1 276 ? 16.926 -3.452 -18.720 1.00 97.62 276 ALA A O 1
ATOM 2244 N N . LEU A 1 277 ? 17.063 -1.544 -19.919 1.00 98.44 277 LEU A N 1
ATOM 2245 C CA . LEU A 1 277 ? 15.743 -1.045 -19.538 1.00 98.44 277 LEU A CA 1
ATOM 2246 C C . LEU A 1 277 ? 14.671 -1.961 -20.143 1.00 98.44 277 LEU A C 1
ATOM 2248 O 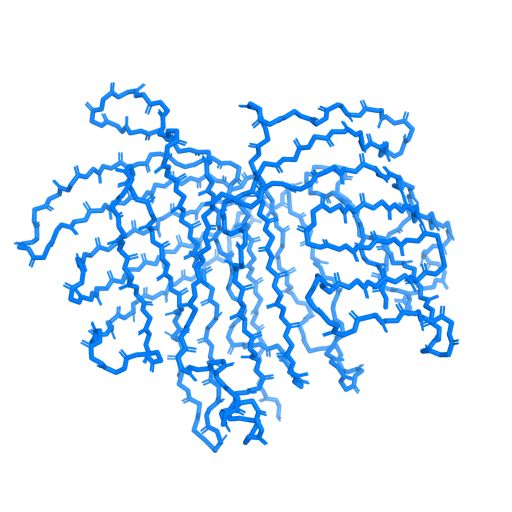O . LEU A 1 277 ? 14.640 -2.169 -21.354 1.00 98.44 277 LEU A O 1
ATOM 2252 N N . VAL A 1 278 ? 13.824 -2.513 -19.281 1.00 98.31 278 VAL A N 1
ATOM 2253 C CA . VAL A 1 278 ? 12.680 -3.358 -19.637 1.00 98.31 278 VAL A CA 1
ATOM 2254 C C . VAL A 1 278 ? 11.481 -2.488 -19.953 1.00 98.31 278 VAL A C 1
ATOM 2256 O O . VAL A 1 278 ? 10.853 -2.709 -20.976 1.00 98.31 278 VAL A O 1
ATOM 2259 N N . ASP A 1 279 ? 11.181 -1.520 -19.086 1.00 98.69 279 ASP A N 1
ATOM 2260 C CA . ASP A 1 279 ? 10.094 -0.558 -19.255 1.00 98.69 279 ASP A CA 1
ATOM 2261 C C . ASP A 1 279 ? 10.299 0.634 -18.308 1.00 98.69 279 ASP A C 1
ATOM 2263 O O . ASP A 1 279 ? 10.981 0.525 -17.280 1.00 98.69 279 ASP A O 1
ATOM 2267 N N . ARG A 1 280 ? 9.682 1.764 -18.648 1.00 98.69 280 ARG A N 1
ATOM 2268 C CA . ARG A 1 280 ? 9.400 2.853 -17.718 1.00 98.69 280 ARG A CA 1
ATOM 2269 C C . ARG A 1 280 ? 7.889 2.886 -17.539 1.00 98.69 280 ARG A C 1
ATOM 2271 O O . ARG A 1 280 ? 7.144 3.059 -18.494 1.00 98.69 280 ARG A O 1
ATOM 2278 N N . ILE A 1 281 ? 7.442 2.664 -16.317 1.00 98.81 281 ILE A N 1
ATOM 2279 C CA . ILE A 1 281 ? 6.034 2.506 -15.985 1.00 98.81 281 ILE A CA 1
ATOM 2280 C C . ILE A 1 281 ? 5.574 3.762 -15.258 1.00 98.81 281 ILE A C 1
ATOM 2282 O O . ILE A 1 281 ? 6.153 4.120 -14.234 1.00 98.81 281 ILE A O 1
ATOM 2286 N N . HIS A 1 282 ? 4.528 4.407 -15.760 1.00 98.88 282 HIS A N 1
ATOM 2287 C CA . HIS A 1 282 ? 3.802 5.424 -15.013 1.00 98.88 282 HIS A CA 1
ATOM 2288 C C . HIS A 1 282 ? 2.874 4.747 -14.003 1.00 98.88 282 HIS A C 1
ATOM 2290 O O . HIS A 1 282 ? 2.165 3.803 -14.355 1.00 98.88 282 HIS A O 1
ATOM 2296 N N . ALA A 1 283 ? 2.897 5.214 -12.758 1.00 98.75 283 ALA A N 1
ATOM 2297 C CA . ALA A 1 283 ? 2.089 4.679 -11.675 1.00 98.75 283 ALA A CA 1
ATOM 2298 C C . ALA A 1 283 ? 1.217 5.778 -11.063 1.00 98.75 283 ALA A C 1
ATOM 2300 O O . ALA A 1 283 ? 1.699 6.873 -10.769 1.00 98.75 283 ALA A O 1
ATOM 2301 N N . GLU A 1 284 ? -0.050 5.454 -10.841 1.00 98.44 284 GLU A N 1
ATOM 2302 C CA . GLU A 1 284 ? -1.053 6.324 -10.224 1.00 98.44 284 GLU A CA 1
ATOM 2303 C C . GLU A 1 284 ? -1.702 5.612 -9.033 1.00 98.44 284 GLU A C 1
ATOM 2305 O O . GLU A 1 284 ? -1.481 4.416 -8.820 1.00 98.44 284 GLU A O 1
ATOM 2310 N N . ASN A 1 285 ? -2.499 6.340 -8.245 1.00 97.44 285 ASN A N 1
ATOM 2311 C CA . ASN A 1 285 ? -3.168 5.825 -7.042 1.00 97.44 285 ASN A CA 1
ATOM 2312 C C . ASN A 1 285 ? -2.225 5.023 -6.137 1.00 97.44 285 ASN A C 1
ATOM 2314 O O . ASN A 1 285 ? -2.575 3.956 -5.631 1.00 97.44 285 ASN A O 1
ATOM 2318 N N . ILE A 1 286 ? -0.992 5.509 -6.006 1.00 98.44 286 ILE A N 1
ATOM 2319 C CA . ILE A 1 286 ? 0.023 4.840 -5.211 1.00 98.44 286 ILE A CA 1
ATOM 2320 C C . ILE A 1 286 ? -0.359 5.035 -3.747 1.00 98.44 286 ILE A C 1
ATOM 2322 O O . ILE A 1 286 ? -0.524 6.168 -3.281 1.00 98.44 286 ILE A O 1
ATOM 2326 N N . GLY A 1 287 ? -0.520 3.917 -3.046 1.00 97.50 287 GLY A N 1
ATOM 2327 C CA . GLY A 1 287 ? -0.556 3.891 -1.596 1.00 97.50 287 GLY A CA 1
ATOM 2328 C C . GLY A 1 287 ? 0.803 4.324 -1.069 1.00 97.50 287 GLY A C 1
ATOM 2329 O O . GLY A 1 287 ? 1.804 3.751 -1.480 1.00 97.50 287 GLY A O 1
ATOM 2330 N N . CYS A 1 288 ? 0.848 5.352 -0.226 1.00 96.44 288 CYS A N 1
ATOM 2331 C CA . CYS A 1 288 ? 2.082 5.992 0.211 1.00 96.44 288 CYS A CA 1
ATOM 2332 C C . CYS A 1 288 ? 2.105 6.185 1.721 1.00 96.44 288 CYS A C 1
ATOM 2334 O O . CYS A 1 288 ? 1.311 6.956 2.261 1.00 96.44 288 CYS A O 1
ATOM 2336 N N . GLU A 1 289 ? 3.076 5.571 2.389 1.00 96.50 289 GLU A N 1
ATOM 2337 C CA . GLU A 1 289 ? 3.304 5.758 3.816 1.00 96.50 289 GLU A CA 1
ATOM 2338 C C . GLU A 1 289 ? 4.749 6.124 4.114 1.00 96.50 289 GLU A C 1
ATOM 2340 O O . GLU A 1 289 ? 5.694 5.509 3.607 1.00 96.50 289 GLU A O 1
ATOM 2345 N N . TYR A 1 290 ? 4.914 7.128 4.974 1.00 95.81 290 TYR A N 1
ATOM 2346 C CA . TYR A 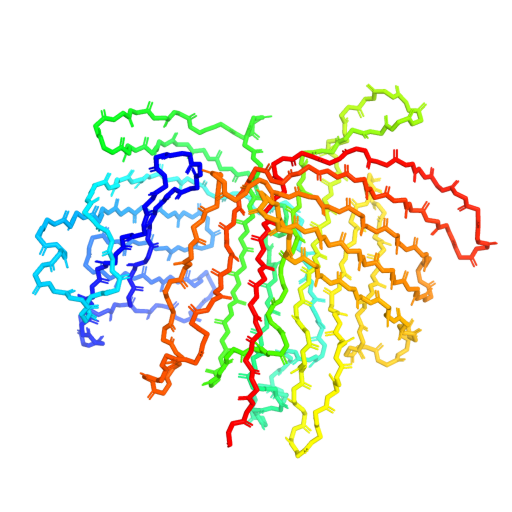1 290 ? 6.211 7.476 5.529 1.00 95.81 290 TYR A CA 1
ATOM 2347 C C . TYR A 1 290 ? 6.112 8.008 6.950 1.00 95.81 290 TYR A C 1
ATOM 2349 O O . TYR A 1 290 ? 5.410 8.984 7.213 1.00 95.81 290 TYR A O 1
ATOM 2357 N N . GLY A 1 291 ? 6.882 7.423 7.858 1.00 94.06 291 GLY A N 1
ATOM 2358 C CA . GLY A 1 291 ? 7.070 7.964 9.197 1.00 94.06 291 GLY A CA 1
ATOM 2359 C C . GLY A 1 291 ? 8.387 7.503 9.783 1.00 94.06 291 GLY A C 1
ATOM 2360 O O . GLY A 1 291 ? 8.791 6.361 9.603 1.00 94.06 291 GLY A O 1
ATOM 2361 N N . GLU A 1 292 ? 9.083 8.375 10.496 1.00 92.31 292 GLU A N 1
ATOM 2362 C CA . GLU A 1 292 ? 10.341 8.023 11.145 1.00 92.31 292 GLU A CA 1
ATOM 2363 C C . GLU A 1 292 ? 10.377 8.626 12.545 1.00 92.31 292 GLU A C 1
ATOM 2365 O O . GLU A 1 292 ? 9.998 9.778 12.770 1.00 92.31 292 GLU A O 1
ATOM 2370 N N . TYR A 1 293 ? 10.829 7.823 13.498 1.00 88.31 293 TYR A N 1
ATOM 2371 C CA . TYR A 1 293 ? 11.149 8.252 14.850 1.00 88.31 293 TYR A CA 1
ATOM 2372 C C . TYR A 1 293 ? 12.515 7.693 15.257 1.00 88.31 293 TYR A C 1
ATOM 2374 O O . TYR A 1 293 ? 12.929 6.615 14.821 1.00 88.31 293 TYR A O 1
ATOM 2382 N N . VAL A 1 294 ? 13.217 8.418 16.120 1.00 78.31 294 VAL A N 1
ATOM 2383 C CA . VAL A 1 294 ? 14.471 7.951 16.718 1.00 78.31 294 VAL A CA 1
ATOM 2384 C C . VAL A 1 294 ? 14.123 7.177 17.987 1.00 78.31 294 VAL A C 1
ATOM 2386 O O . VAL A 1 294 ? 13.358 7.681 18.811 1.00 78.31 294 VAL A O 1
ATOM 2389 N N . ASP A 1 295 ? 14.633 5.949 18.124 1.00 67.44 295 ASP A N 1
ATOM 2390 C CA . ASP A 1 295 ? 14.541 5.195 19.381 1.00 67.44 295 ASP A CA 1
ATOM 2391 C C . ASP A 1 295 ? 15.174 6.060 20.495 1.00 67.44 295 ASP A C 1
ATOM 2393 O O . ASP A 1 295 ? 16.330 6.466 20.356 1.00 67.44 295 ASP A O 1
ATOM 2397 N N . GLN A 1 296 ? 14.403 6.408 21.534 1.00 49.19 296 GLN A N 1
ATOM 2398 C CA . GLN A 1 296 ? 14.908 7.140 22.708 1.00 49.19 296 GLN A CA 1
ATOM 2399 C C . GLN A 1 296 ? 15.708 6.224 23.630 1.00 49.19 296 GLN A C 1
ATOM 2401 O O . GLN A 1 296 ? 15.283 5.057 23.799 1.00 49.19 296 GLN A O 1
#

pLDDT: mean 91.31, std 10.36, range [49.19, 98.88]

Foldseek 3Di:
DDWDWAFFLRTWIFDDDDDPVQKDWDPDVQTKIDRPQWIDTPFWTWDKTADDPCVVPVVRQTDGWIKTWTKTKDQDDWDDLPPCPDPVNVVVLQWQKDKTWSRLPMAIATWMQTRNDIDGGGRVPDFDTDMDMDHQFAAFFWWKKKTQQKAFPVVRHRQPFKMKIKTHAWIHGPPDTDGGDIWMWIGGNNDIDTQRVVPVQFVKDWDKDWDDDPFKIWIWIWMQTQFFIKTKIKIDTQSRWDQHFDAGPVRDGFFRRKIWHQFMWIWMFTGGNVRHTPTIMTGGRMTIITTHGDDD

Radius of gyration: 18.96 Å; chains: 1; bounding box: 46×44×50 Å

Secondary structure (DSSP, 8-state):
-EEEEE-STT-EEEEE---GGGEEEE-SSS-EEEETTEEEESSEEEEEEEE--GGG-GGG---SEEEEEEEEEEEEEEE--GGGGSHHHHHTT-BSEEEEEEEEEEEEEEEEEETTEEEEE-TTT--EEEEEEEESS--SSEEEEEE-EEEETTT-SB-TTEEEEEEEE--EETTEE-TTEEEEEEEETTEEEEE-TTSGGG--EEEEEEEE-SSEEEEEEEEEETTEEEEEEEEEEGGGEEE-----TTS----SSEEEEEEEEEEEEEE-TTS-EEEEEEEEEEEEEEE-----